Protein AF-A0A7S2NLJ0-F1 (afdb_monomer)

InterPro domains:
  IPR011989 Armadillo-like helical [G3DSA:1.25.10.10] (26-288)
  IPR016024 Armadillo-type fold [SSF48371] (39-248)

Nearest PDB structures (foldseek):
  4r11-assembly2_C  TM=4.705E-01  e=2.883E-03  Caenorhabditis elegans
  3tx7-assembly1_A  TM=3.659E-01  e=3.548E-03  Homo sapiens
  8j07-assembly1_t  TM=5.107E-01  e=4.469E-02  Homo sapiens
  7pqh-assembly1_J  TM=4.153E-01  e=1.430E-01  Saccharomyces cerevisiae
  7pqh-assembly1_G  TM=4.082E-01  e=6.376E-01  Saccharomyces cerevisiae

Organism: NCBI:txid1333877

Sequence (299 aa):
ASGKRAVVKKRAPKSEVVASPDIDFVQGLGADCDKEDVRRLLELFGSSRDKKDTPLLVGAGEAIGRVCSEAHGLKLFKDAEGVIAVAQLAAEPVQALRPAVEGLCKGAAEWLDAVDPVDYHELNNVLYFTLWLGGVDEDVAVSAVGAMERFTLHLPQHSVGMLQAGVLNLLHGLIGEHRNPEFVEQVFSFLYLLCDLPAEVVEAPLNEELEIIGTVVEMLQEAPLNMRLQMTGLRLLAMWCTRFRGHGDIPDTIREYGAGALFEDAVRVLDRSGLTHYAAWVSGMAGRCFGGVPEDSAG

Mean predicted aligned error: 6.46 Å

Radius of gyration: 26.9 Å; Cα contacts (8 Å, |Δi|>4): 345; chains: 1; bounding box: 56×53×119 Å

Secondary structure (DSSP, 8-state):
----------PPP----PPPHHHHHHHH--TT--HHHHHHHHHHHHHHHHHT-HHHHHHHHHHHHHHHTSHHHHHHHHHTTHHHHHHTTTTS--GGGHHHHHHHHHHHHHHHHH--TT-GGGHHHHHHHHHHHTTT-HHHHHHHHHHHHHHHHH-HHHHHHHHHTTHHHHHHHHHHH---HHHHHHHHHHHHHHT-S-HHHHHHHHHHTTHHHHHHHHHHHH-TT-HHHHHHHHHHHHHHHHHTTTSSSHHHHHHHTTHHHHHHHHHHHHHHTT-HHHHHHHHHHHHHHHS---GGG--

Structure (mmCIF, N/CA/C/O backbone):
data_AF-A0A7S2NLJ0-F1
#
_entry.id   AF-A0A7S2NLJ0-F1
#
loop_
_atom_site.group_PDB
_atom_site.id
_atom_site.type_symbol
_atom_site.label_atom_id
_atom_site.label_alt_id
_atom_site.label_comp_id
_atom_site.label_asym_id
_atom_site.label_entity_id
_atom_site.label_seq_id
_atom_site.pdbx_PDB_ins_code
_atom_site.Cartn_x
_atom_site.Cartn_y
_atom_site.Cartn_z
_atom_site.occupancy
_atom_site.B_iso_or_equiv
_atom_site.auth_seq_id
_atom_site.auth_comp_id
_atom_site.auth_asym_id
_atom_site.auth_atom_id
_atom_site.pdbx_PDB_model_num
ATOM 1 N N . ALA A 1 1 ? -2.077 34.760 76.168 1.00 47.69 1 ALA A N 1
ATOM 2 C CA . ALA A 1 1 ? -2.613 33.428 75.823 1.00 47.69 1 ALA A CA 1
ATOM 3 C C . ALA A 1 1 ? -3.509 33.569 74.594 1.00 47.69 1 ALA A C 1
ATOM 5 O O . ALA A 1 1 ? -4.610 34.083 74.717 1.00 47.69 1 ALA A O 1
ATOM 6 N N . SER A 1 2 ? -3.003 33.229 73.405 1.00 44.50 2 SER A N 1
ATOM 7 C CA . SER A 1 2 ? -3.737 33.346 72.136 1.00 44.50 2 SER A CA 1
ATOM 8 C C . SER A 1 2 ? -3.952 31.940 71.578 1.00 44.50 2 SER A C 1
ATOM 10 O O . SER A 1 2 ? -2.999 31.274 71.176 1.00 44.50 2 SER A O 1
ATOM 12 N N . GLY A 1 3 ? -5.188 31.447 71.675 1.00 43.06 3 GLY A N 1
ATOM 13 C CA . GLY A 1 3 ? -5.572 30.096 71.273 1.00 43.06 3 GLY A CA 1
ATOM 14 C C . GLY A 1 3 ? -5.901 30.030 69.784 1.00 43.06 3 GLY A C 1
ATOM 15 O O . GLY A 1 3 ? -6.966 30.475 69.362 1.00 43.06 3 GLY A O 1
ATOM 16 N N . LYS A 1 4 ? -5.005 29.441 68.985 1.00 49.53 4 LYS A N 1
ATOM 17 C CA . LYS A 1 4 ? -5.283 29.073 67.590 1.00 49.53 4 LYS A CA 1
ATOM 18 C C . LYS A 1 4 ? -6.148 27.808 67.566 1.00 49.53 4 LYS A C 1
ATOM 20 O O . LYS A 1 4 ? -5.683 26.733 67.934 1.00 49.53 4 LYS A O 1
ATOM 25 N N . ARG A 1 5 ? -7.407 27.931 67.131 1.00 47.78 5 ARG A N 1
ATOM 26 C CA . ARG A 1 5 ? -8.286 26.788 66.836 1.00 47.78 5 ARG A CA 1
ATOM 27 C C . ARG A 1 5 ? -7.824 26.111 65.544 1.00 47.78 5 ARG A C 1
ATOM 29 O O . ARG A 1 5 ? -7.845 26.724 64.480 1.00 47.78 5 ARG A O 1
ATOM 36 N N . ALA A 1 6 ? -7.418 24.850 65.653 1.00 54.69 6 ALA A N 1
ATOM 37 C CA . ALA A 1 6 ? -7.116 23.990 64.518 1.00 54.69 6 ALA A CA 1
ATOM 38 C C . ALA A 1 6 ? -8.416 23.623 63.783 1.00 54.69 6 ALA A C 1
ATOM 40 O O . ALA A 1 6 ? -9.310 22.996 64.348 1.00 54.69 6 ALA A O 1
ATOM 41 N N . VAL A 1 7 ? -8.521 24.029 62.518 1.00 54.38 7 VAL A N 1
ATOM 42 C CA . VAL A 1 7 ? -9.603 23.620 61.618 1.00 54.38 7 VAL A CA 1
ATOM 43 C C . VAL A 1 7 ? -9.269 22.225 61.094 1.00 54.38 7 VAL A C 1
ATOM 45 O O . VAL A 1 7 ? -8.427 22.061 60.212 1.00 54.38 7 VAL A O 1
ATOM 48 N N . VAL A 1 8 ? -9.914 21.207 61.662 1.00 57.12 8 VAL A N 1
ATOM 49 C CA . VAL A 1 8 ? -9.829 19.822 61.187 1.00 57.12 8 VAL A CA 1
ATOM 50 C C . VAL A 1 8 ? -10.636 19.713 59.891 1.00 57.12 8 VAL A C 1
ATOM 52 O O . VAL A 1 8 ? -11.865 19.647 59.914 1.00 57.12 8 VAL A O 1
ATOM 55 N N . LYS A 1 9 ? -9.950 19.718 58.742 1.00 56.72 9 LYS A N 1
ATOM 56 C CA . LYS A 1 9 ? -10.554 19.392 57.442 1.00 56.72 9 LYS A CA 1
ATOM 57 C C . LYS A 1 9 ? -10.979 17.918 57.454 1.00 56.72 9 LYS A C 1
ATOM 59 O O . LYS A 1 9 ? -10.135 17.030 57.362 1.00 56.72 9 LYS A O 1
ATOM 64 N N . LYS A 1 10 ? -12.286 17.657 57.571 1.00 58.31 10 LYS A N 1
ATOM 65 C CA . LYS A 1 10 ? -12.877 16.331 57.340 1.00 58.31 10 LYS A CA 1
ATOM 66 C C . LYS A 1 10 ? -12.541 15.886 55.912 1.00 58.31 10 LYS A C 1
ATOM 68 O O . LYS A 1 10 ? -12.970 16.519 54.952 1.00 58.31 10 LYS A O 1
ATOM 73 N N . ARG A 1 11 ? -11.752 14.815 55.785 1.00 55.34 11 ARG A N 1
ATOM 74 C CA . ARG A 1 11 ? -11.514 14.107 54.519 1.00 55.34 11 ARG A CA 1
ATOM 75 C C . ARG A 1 11 ? -12.859 13.549 54.044 1.00 55.34 11 ARG A C 1
ATOM 77 O O . ARG A 1 11 ? -13.502 12.822 54.798 1.00 55.34 11 ARG A O 1
ATOM 84 N N . ALA A 1 12 ? -13.288 13.925 52.840 1.00 56.75 12 ALA A N 1
ATOM 85 C CA . ALA A 1 12 ? -14.462 13.334 52.210 1.00 56.75 12 ALA A CA 1
ATOM 86 C C . ALA A 1 12 ? -14.261 11.809 52.073 1.00 56.75 12 ALA A C 1
ATOM 88 O O . ALA A 1 12 ? -13.122 11.375 51.853 1.00 56.75 12 ALA A O 1
ATOM 89 N N . PRO A 1 13 ? -15.320 10.999 52.246 1.00 53.16 13 PRO A N 1
ATOM 90 C CA . PRO A 1 13 ? -15.232 9.557 52.054 1.00 53.16 13 PRO A CA 1
ATOM 91 C C . PRO A 1 13 ? -14.758 9.270 50.626 1.00 53.16 13 PRO A C 1
ATOM 93 O O . PRO A 1 13 ? -15.272 9.853 49.672 1.00 53.16 13 PRO A O 1
ATOM 96 N N . LYS A 1 14 ? -13.745 8.403 50.490 1.00 52.28 14 LYS A N 1
ATOM 97 C CA . LYS A 1 14 ? -13.368 7.825 49.197 1.00 52.28 14 LYS A CA 1
ATOM 98 C C . LYS A 1 14 ? -14.608 7.095 48.682 1.00 52.28 14 LYS A C 1
ATOM 100 O O . LYS A 1 14 ? -15.002 6.107 49.292 1.00 52.28 14 LYS A O 1
ATOM 105 N N . SER A 1 15 ? -15.242 7.612 47.635 1.00 58.16 15 SER A N 1
ATOM 106 C CA . SER A 1 15 ? -16.286 6.887 46.918 1.00 58.16 15 SER A CA 1
ATOM 107 C C . SER A 1 15 ? -15.686 5.571 46.427 1.00 58.16 15 SER A C 1
ATOM 109 O O . SER A 1 15 ? -14.674 5.596 45.723 1.00 58.16 15 SER A O 1
ATOM 111 N N . GLU A 1 16 ? -16.262 4.442 46.836 1.00 49.19 16 GLU A N 1
ATOM 112 C CA . GLU A 1 16 ? -15.981 3.149 46.216 1.00 49.19 16 GLU A CA 1
ATOM 113 C C . GLU A 1 16 ? -16.242 3.290 44.717 1.00 49.19 16 GLU A C 1
ATOM 115 O O . GLU A 1 16 ? -17.335 3.673 44.296 1.00 49.19 16 GLU A O 1
ATOM 120 N N . VAL A 1 17 ? -15.201 3.067 43.918 1.00 57.81 17 VAL A N 1
ATOM 121 C CA . VAL A 1 17 ? -15.321 3.004 42.464 1.00 57.81 17 VAL A CA 1
ATOM 122 C C . VAL A 1 17 ? -16.041 1.695 42.175 1.00 57.81 17 VAL A C 1
ATOM 124 O O . VAL A 1 17 ? -15.431 0.630 42.200 1.00 57.81 17 VAL A O 1
ATOM 127 N N . VAL A 1 18 ? -17.358 1.765 41.999 1.00 57.25 18 VAL A N 1
ATOM 128 C CA . VAL A 1 18 ? -18.143 0.645 41.481 1.00 57.25 18 VAL A CA 1
ATOM 129 C C . VAL A 1 18 ? -17.633 0.389 40.065 1.00 57.25 18 VAL A C 1
ATOM 131 O O . VAL A 1 18 ? -17.692 1.292 39.229 1.00 57.25 18 VAL A O 1
ATOM 134 N N . ALA A 1 19 ? -17.065 -0.794 39.823 1.00 62.66 19 ALA A N 1
ATOM 135 C CA . ALA A 1 19 ? -16.626 -1.197 38.492 1.00 62.66 19 ALA A CA 1
ATOM 136 C C . ALA A 1 19 ? -17.819 -1.103 37.529 1.00 62.66 19 ALA A C 1
ATOM 138 O O . ALA A 1 19 ? -18.910 -1.592 37.831 1.00 62.66 19 ALA A O 1
ATOM 139 N N . SER A 1 20 ? -17.637 -0.387 36.418 1.00 83.38 20 SER A N 1
ATOM 140 C CA . SER A 1 20 ? -18.679 -0.268 35.401 1.00 83.38 20 SER A CA 1
ATOM 141 C C . SER A 1 20 ? -18.788 -1.604 34.659 1.00 83.38 20 SER A C 1
ATOM 143 O O . SER A 1 20 ? -17.754 -2.098 34.207 1.00 83.38 20 SER A O 1
ATOM 145 N N . PRO A 1 21 ? -19.995 -2.169 34.462 1.00 91.25 21 PRO A N 1
ATOM 146 C CA . PRO A 1 21 ? -20.176 -3.417 33.712 1.00 91.25 21 PRO A CA 1
ATOM 147 C C . PRO A 1 21 ? -19.638 -3.339 32.273 1.00 91.25 21 PRO A C 1
ATOM 149 O O . PRO A 1 21 ? -19.324 -4.365 31.674 1.00 91.25 21 PRO A O 1
ATOM 152 N N . ASP A 1 22 ? -19.502 -2.132 31.717 1.00 94.56 22 ASP A N 1
ATOM 153 C CA . ASP A 1 22 ? -18.896 -1.921 30.400 1.00 94.56 22 ASP A CA 1
ATOM 154 C C . ASP A 1 22 ? -17.368 -2.048 30.428 1.00 94.56 22 ASP A C 1
ATOM 156 O O . ASP A 1 22 ? -16.784 -2.533 29.462 1.00 94.56 22 ASP A O 1
ATOM 160 N N . ILE A 1 23 ? -16.721 -1.677 31.540 1.00 92.50 23 ILE A N 1
ATOM 161 C CA . ILE A 1 23 ? -15.278 -1.883 31.732 1.00 92.50 23 ILE A CA 1
ATOM 162 C C . ILE A 1 23 ? -14.982 -3.381 31.851 1.00 92.50 23 ILE A C 1
ATOM 164 O O . ILE A 1 23 ? -14.058 -3.871 31.206 1.00 92.50 23 ILE A O 1
ATOM 168 N N . ASP A 1 24 ? -15.795 -4.113 32.614 1.00 93.75 24 ASP A N 1
ATOM 169 C CA . ASP A 1 24 ? -15.648 -5.565 32.756 1.00 93.75 24 ASP A CA 1
ATOM 170 C C . ASP A 1 24 ? -15.837 -6.278 31.406 1.00 93.75 24 ASP A C 1
ATOM 172 O O . ASP A 1 24 ? -15.091 -7.201 31.080 1.00 93.75 24 ASP A O 1
ATOM 176 N N . PHE A 1 25 ? -16.787 -5.811 30.583 1.00 96.69 25 PHE A N 1
ATOM 177 C CA . PHE A 1 25 ? -16.983 -6.317 29.223 1.00 96.69 25 PHE A CA 1
ATOM 178 C C . PHE A 1 25 ? -15.746 -6.098 28.341 1.00 96.69 25 PHE A C 1
ATOM 180 O O . PHE A 1 25 ? -15.223 -7.068 27.796 1.00 96.69 25 PHE A O 1
ATOM 187 N N . VAL A 1 26 ? -15.236 -4.863 28.219 1.00 96.31 26 VAL A N 1
ATOM 188 C CA . VAL A 1 26 ? -14.074 -4.602 27.342 1.00 96.31 26 VAL A CA 1
ATOM 189 C C . VAL A 1 26 ? -12.812 -5.318 27.829 1.00 96.31 26 VAL A C 1
ATOM 191 O O . VAL A 1 26 ? -12.001 -5.752 27.014 1.00 96.31 26 VAL A O 1
ATOM 194 N N . GLN A 1 27 ? -12.647 -5.500 29.142 1.00 94.25 27 GLN A N 1
ATOM 195 C CA . GLN A 1 27 ? -11.524 -6.251 29.712 1.00 94.25 27 GLN A CA 1
ATOM 196 C C . GLN A 1 27 ? -11.631 -7.760 29.469 1.00 94.25 27 GLN A C 1
ATOM 198 O O . GLN A 1 27 ? -10.605 -8.412 29.290 1.00 94.25 27 GLN A O 1
ATOM 203 N N . GLY A 1 28 ? -12.849 -8.308 29.459 1.00 94.00 28 GLY A N 1
ATOM 204 C CA . GLY A 1 28 ? -13.106 -9.725 29.197 1.00 94.00 28 GLY A CA 1
ATOM 205 C C . GLY A 1 28 ? -13.113 -10.104 27.715 1.00 94.00 28 GLY A C 1
ATOM 206 O O . GLY A 1 28 ? -13.050 -11.290 27.401 1.00 94.00 28 GLY A O 1
ATOM 207 N N . LEU A 1 29 ? -13.186 -9.123 26.811 1.00 95.31 29 LEU A N 1
ATOM 208 C CA . LEU A 1 29 ? -13.265 -9.370 25.378 1.00 95.31 29 LEU A CA 1
ATO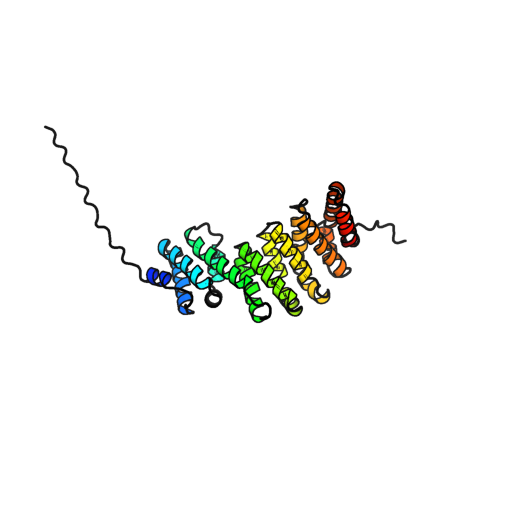M 209 C C . LEU A 1 29 ? -11.906 -9.797 24.795 1.00 95.31 29 LEU A C 1
ATOM 211 O O . LEU A 1 29 ? -10.884 -9.123 24.986 1.00 95.31 29 LEU A O 1
ATOM 215 N N . GLY A 1 30 ? -11.916 -10.915 24.067 1.00 89.25 30 GLY A N 1
ATOM 216 C CA . GLY A 1 30 ? -10.747 -11.523 23.432 1.00 89.25 30 GLY A CA 1
ATOM 217 C C . GLY A 1 30 ? -11.081 -12.172 22.087 1.00 89.25 30 GLY A C 1
ATOM 218 O O . GLY A 1 30 ? -12.061 -11.807 21.447 1.00 89.25 30 GLY A O 1
ATOM 219 N N . ALA A 1 31 ? -10.257 -13.140 21.680 1.00 82.19 31 ALA A N 1
ATOM 220 C CA . ALA A 1 31 ? -10.296 -13.798 20.371 1.00 82.19 31 ALA A CA 1
ATOM 221 C C . ALA A 1 31 ? -11.619 -14.509 20.031 1.00 82.19 31 ALA A C 1
ATOM 223 O O . ALA A 1 31 ? -12.021 -14.544 18.871 1.00 82.19 31 ALA A O 1
ATOM 224 N N . ASP A 1 32 ? -12.296 -15.060 21.041 1.00 91.06 32 ASP A N 1
ATOM 225 C CA . ASP A 1 32 ? -13.523 -15.852 20.881 1.00 91.06 32 ASP A CA 1
ATOM 226 C C . ASP A 1 32 ? -14.791 -14.983 20.749 1.00 91.06 32 ASP A C 1
ATOM 228 O O . ASP A 1 32 ? -15.900 -15.454 21.003 1.00 91.06 32 ASP A O 1
ATOM 232 N N . CYS A 1 33 ? -14.639 -13.701 20.404 1.00 95.69 33 CYS A N 1
ATOM 233 C CA . CYS A 1 33 ? -15.754 -12.774 20.251 1.00 95.69 33 CYS A CA 1
ATOM 234 C C . CYS A 1 33 ? -16.658 -13.147 19.073 1.00 95.69 33 CYS A C 1
ATOM 236 O O . CYS A 1 33 ? -16.191 -13.630 18.037 1.00 95.69 33 CYS A O 1
ATOM 238 N N . ASP A 1 34 ? -17.945 -12.833 19.194 1.00 97.12 34 ASP A N 1
ATOM 239 C CA . ASP A 1 34 ? -18.884 -12.924 18.082 1.00 97.12 34 ASP A CA 1
ATOM 240 C C . ASP A 1 34 ? -19.200 -11.551 17.452 1.00 97.12 34 ASP A C 1
ATOM 242 O O . ASP A 1 34 ? -18.640 -10.504 17.789 1.00 97.12 34 ASP A O 1
ATOM 246 N N . LYS A 1 35 ? -20.105 -11.553 16.468 1.00 96.75 35 LYS A N 1
ATOM 247 C CA . LYS A 1 35 ? -20.505 -10.338 15.750 1.00 96.75 35 LYS A CA 1
ATOM 248 C C . LYS A 1 35 ? -21.207 -9.312 16.649 1.00 96.75 35 LYS A C 1
ATOM 250 O O . LYS A 1 35 ? -21.079 -8.112 16.406 1.00 96.75 35 LYS A O 1
ATOM 255 N N . GLU A 1 36 ? -21.980 -9.759 17.635 1.00 97.69 36 GLU A N 1
ATOM 256 C CA . GLU A 1 36 ? -22.688 -8.864 18.553 1.00 97.69 36 GLU A CA 1
ATOM 257 C C . GLU A 1 36 ? -21.719 -8.242 19.558 1.00 97.69 36 GLU A C 1
ATOM 259 O O . GLU A 1 36 ? -21.824 -7.048 19.849 1.00 97.69 36 GLU A O 1
ATOM 264 N N . ASP A 1 37 ? -20.715 -8.999 20.000 1.00 97.88 37 ASP A N 1
ATOM 265 C CA . ASP A 1 37 ? -19.645 -8.476 20.846 1.00 97.88 37 ASP A CA 1
ATOM 266 C C . ASP A 1 37 ? -18.864 -7.354 20.152 1.00 97.88 37 ASP A C 1
ATOM 268 O O . ASP A 1 37 ? -18.642 -6.293 20.740 1.00 97.88 37 ASP A O 1
ATOM 272 N N . VAL A 1 38 ? -18.491 -7.547 18.880 1.00 97.88 38 VAL A N 1
ATOM 273 C CA . VAL A 1 38 ? -17.782 -6.531 18.082 1.00 97.88 38 VAL A CA 1
ATOM 274 C C . VAL A 1 38 ? -18.627 -5.268 17.899 1.00 97.88 38 VAL A C 1
ATOM 276 O O . VAL A 1 38 ? -18.116 -4.153 18.026 1.00 97.88 38 VAL A O 1
ATOM 279 N N . ARG A 1 39 ? -19.932 -5.410 17.645 1.00 97.75 39 ARG A N 1
ATOM 280 C CA . ARG A 1 39 ? -20.846 -4.261 17.544 1.00 97.75 39 ARG A CA 1
ATOM 281 C C . ARG A 1 39 ? -20.934 -3.500 18.855 1.00 97.75 39 ARG A C 1
ATOM 283 O O . ARG A 1 39 ? -20.773 -2.282 18.865 1.00 97.75 39 ARG A O 1
ATOM 290 N N . ARG A 1 40 ? -21.118 -4.219 19.965 1.00 97.88 40 ARG A N 1
ATOM 291 C CA . ARG A 1 40 ? -21.144 -3.616 21.298 1.00 97.88 40 ARG A CA 1
ATOM 292 C C . ARG A 1 40 ? -19.827 -2.906 21.611 1.00 97.88 40 ARG A C 1
ATOM 294 O O . ARG A 1 40 ? -19.846 -1.813 22.170 1.00 97.88 40 ARG A O 1
ATOM 301 N N . LEU A 1 41 ? -18.689 -3.488 21.231 1.00 98.19 41 LEU A N 1
ATOM 302 C CA . LEU A 1 41 ? -17.380 -2.856 21.379 1.00 98.19 41 LEU A CA 1
ATOM 303 C C . LEU A 1 41 ? -17.307 -1.519 20.625 1.00 98.19 41 LEU A C 1
ATOM 305 O O . LEU A 1 41 ? -16.884 -0.521 21.208 1.00 98.19 41 LEU A O 1
ATOM 309 N N . LEU A 1 42 ? -17.752 -1.477 19.366 1.00 97.69 42 LEU A N 1
ATOM 310 C CA . LEU A 1 42 ? -17.768 -0.252 18.556 1.00 97.69 42 LEU A CA 1
ATOM 311 C C . LEU A 1 42 ? -18.712 0.817 19.125 1.00 97.69 42 LEU A C 1
ATOM 313 O O . LEU A 1 42 ? -18.353 1.994 19.164 1.00 97.69 42 LEU A O 1
ATOM 317 N N . GLU A 1 43 ? -19.881 0.426 19.635 1.00 97.56 43 GLU A N 1
ATOM 318 C CA . GLU A 1 43 ? -20.812 1.337 20.315 1.00 97.56 43 GLU A CA 1
ATOM 319 C C . GLU A 1 43 ? -20.210 1.933 21.598 1.00 97.56 43 GLU A C 1
ATOM 321 O O . GLU A 1 43 ? -20.338 3.136 21.863 1.00 97.56 43 GLU A O 1
ATOM 326 N N . LEU A 1 44 ? -19.520 1.117 22.401 1.00 97.44 44 LEU A N 1
ATOM 327 C CA . LEU A 1 44 ? -18.815 1.581 23.597 1.00 97.44 44 LEU A CA 1
ATOM 328 C C . LEU A 1 44 ? -17.646 2.500 23.235 1.00 97.44 44 LEU A C 1
ATOM 330 O O . LEU A 1 44 ? -17.464 3.536 23.876 1.00 97.44 44 LEU A O 1
ATOM 334 N N . PHE A 1 45 ? -16.892 2.180 22.184 1.00 96.88 45 PHE A N 1
ATOM 335 C CA . PHE A 1 45 ? -15.801 3.017 21.691 1.00 96.88 45 PHE A CA 1
ATOM 336 C C . PHE A 1 45 ? -16.312 4.387 21.207 1.00 96.88 45 PHE A C 1
ATOM 338 O O . PHE A 1 45 ? -15.834 5.425 21.666 1.00 96.88 45 PHE A O 1
ATOM 345 N N . GLY A 1 46 ? -17.353 4.417 20.370 1.00 96.06 46 GLY A N 1
ATOM 346 C CA . GLY A 1 46 ? -17.959 5.665 19.898 1.00 96.06 46 GLY A CA 1
ATOM 347 C C . GLY A 1 46 ? -18.580 6.494 21.027 1.00 96.06 46 GLY A C 1
ATOM 348 O O . GLY A 1 46 ? -18.297 7.683 21.173 1.00 96.06 46 GLY A O 1
ATOM 349 N N . SER A 1 47 ? -19.374 5.865 21.897 1.00 96.44 47 SER A N 1
ATOM 350 C CA . SER A 1 47 ? -20.057 6.587 22.977 1.00 96.44 47 SER A CA 1
ATOM 351 C C . SER A 1 47 ? -19.113 7.070 24.083 1.00 96.44 47 SER A C 1
ATOM 353 O O . SER A 1 47 ? -19.361 8.127 24.669 1.00 96.44 47 SER A O 1
ATOM 355 N N . SER A 1 48 ? -18.030 6.342 24.375 1.00 95.06 48 SER A N 1
ATOM 356 C CA . SER A 1 48 ? -17.003 6.796 25.323 1.00 95.06 48 SER A CA 1
ATOM 357 C C . SER A 1 48 ? -16.237 8.000 24.781 1.00 95.06 48 SER A C 1
ATOM 359 O O . SER A 1 48 ? -15.985 8.944 25.532 1.00 95.06 48 SER A O 1
ATOM 361 N N . ARG A 1 49 ? -15.966 8.042 23.471 1.00 94.31 49 ARG A N 1
ATOM 362 C CA . ARG A 1 49 ? -15.417 9.224 22.798 1.00 94.31 49 ARG A CA 1
ATOM 363 C C . ARG A 1 49 ? -16.345 10.434 22.928 1.00 94.31 49 ARG A C 1
ATOM 365 O O . ARG A 1 49 ? -15.904 11.476 23.417 1.00 94.31 49 ARG A O 1
ATOM 372 N N . ASP A 1 50 ? -17.622 10.292 22.578 1.00 94.81 50 ASP A N 1
ATOM 373 C CA . ASP A 1 50 ? -18.600 11.391 22.631 1.00 94.81 50 ASP A CA 1
ATOM 374 C C . ASP A 1 50 ? -18.775 11.951 24.049 1.00 94.81 50 ASP A C 1
ATOM 376 O O . ASP A 1 50 ? -18.871 13.164 24.263 1.00 94.81 50 ASP A O 1
ATOM 380 N N . LYS A 1 51 ? -18.769 11.061 25.047 1.00 96.00 51 LYS A N 1
ATOM 381 C CA . LYS A 1 51 ? -18.887 11.415 26.469 1.00 96.00 51 LYS A CA 1
ATOM 382 C C . LYS A 1 51 ? -17.565 11.856 27.099 1.00 96.00 51 LYS A C 1
ATOM 384 O O . LYS A 1 51 ? -17.579 12.309 28.243 1.00 96.00 51 LYS A O 1
ATOM 389 N N . LYS A 1 52 ? -16.444 11.753 26.375 1.00 94.62 52 LYS A N 1
ATOM 390 C CA . LYS A 1 52 ? -15.078 11.984 26.879 1.00 94.62 52 LYS A CA 1
ATOM 391 C C . LYS A 1 52 ? -14.737 11.106 28.093 1.00 94.62 52 LYS A C 1
ATOM 393 O O . LYS A 1 52 ? -14.045 11.544 29.012 1.00 94.62 52 LYS A O 1
ATOM 398 N N . ASP A 1 53 ? -15.232 9.872 28.097 1.00 95.44 53 ASP A N 1
ATOM 399 C CA . ASP A 1 53 ? -14.915 8.850 29.094 1.00 95.44 53 ASP A CA 1
ATOM 400 C C . ASP A 1 53 ? -13.581 8.181 28.735 1.00 95.44 53 ASP A C 1
ATOM 402 O O . ASP A 1 53 ? -13.530 7.130 28.098 1.00 95.44 53 ASP A O 1
ATOM 406 N N . THR A 1 54 ? -12.477 8.841 29.099 1.00 94.62 54 THR A N 1
ATOM 407 C CA . THR A 1 54 ? -11.123 8.388 28.753 1.00 94.62 54 THR A CA 1
ATOM 408 C C . THR A 1 54 ? -10.819 6.956 29.215 1.00 94.62 54 THR A C 1
ATOM 410 O O . THR A 1 54 ? -10.278 6.206 28.405 1.00 94.62 54 THR A O 1
ATOM 413 N N . PRO A 1 55 ? -11.128 6.533 30.461 1.00 95.00 55 PRO A N 1
ATOM 414 C CA . PRO A 1 55 ? -10.876 5.156 30.889 1.00 95.00 55 PRO A CA 1
ATOM 415 C C . PRO A 1 55 ? -11.583 4.107 30.027 1.00 95.00 55 PRO A C 1
ATOM 417 O O . PRO A 1 55 ? -10.949 3.131 29.628 1.00 95.00 55 PRO A O 1
ATOM 420 N N . LEU A 1 56 ? -12.868 4.312 29.715 1.00 95.81 56 LEU A N 1
ATOM 421 C CA . LEU A 1 56 ? -13.614 3.375 28.876 1.00 95.81 56 LEU A CA 1
ATOM 422 C C . LEU A 1 56 ? -13.111 3.397 27.428 1.00 95.81 56 LEU A C 1
ATOM 424 O O . LEU A 1 56 ? -12.988 2.338 26.822 1.00 95.81 56 LEU A O 1
ATOM 428 N N . LEU A 1 57 ? -12.761 4.574 26.903 1.00 96.12 57 LEU A N 1
ATOM 429 C CA . LEU A 1 57 ? -12.216 4.724 25.553 1.00 96.12 57 LEU A CA 1
ATOM 430 C C . LEU A 1 57 ? -10.887 3.977 25.384 1.00 96.12 57 LEU A C 1
ATOM 432 O O . LEU A 1 57 ? -10.712 3.248 24.412 1.00 96.12 57 LEU A O 1
ATOM 436 N N . VAL A 1 58 ? -9.976 4.112 26.354 1.00 96.06 58 VAL A N 1
ATOM 437 C CA . VAL A 1 58 ? -8.701 3.378 26.360 1.00 96.06 58 VAL A CA 1
ATOM 438 C C . VAL A 1 58 ? -8.951 1.874 26.467 1.00 96.06 58 VAL A C 1
ATOM 440 O O . VAL A 1 58 ? -8.405 1.118 25.671 1.00 96.06 58 VAL A O 1
ATOM 443 N N . GLY A 1 59 ? -9.818 1.437 27.388 1.00 96.38 59 GLY A N 1
ATOM 444 C CA . GLY A 1 59 ? -10.142 0.016 27.551 1.00 96.38 59 GLY A CA 1
ATOM 445 C C . GLY A 1 59 ? -10.785 -0.604 26.306 1.00 96.38 59 GLY A C 1
ATOM 446 O O . GLY A 1 59 ? -10.435 -1.721 25.925 1.00 96.38 59 GLY A O 1
ATOM 447 N N . ALA A 1 60 ? -11.676 0.132 25.636 1.00 97.31 60 ALA A N 1
ATOM 448 C CA . ALA A 1 60 ? -12.255 -0.266 24.358 1.00 97.31 60 ALA A CA 1
ATOM 449 C C . ALA A 1 60 ? -11.191 -0.315 23.249 1.00 97.31 60 ALA A C 1
ATOM 451 O O . ALA A 1 60 ? -11.161 -1.272 22.482 1.00 97.31 60 ALA A O 1
ATOM 452 N N . GLY A 1 61 ? -10.270 0.653 23.193 1.00 97.06 61 GLY A N 1
ATOM 453 C CA . GLY A 1 61 ? -9.165 0.636 22.232 1.00 97.06 61 GLY A CA 1
ATOM 454 C C . GLY A 1 61 ? -8.221 -0.555 22.410 1.00 97.06 61 GLY A C 1
ATOM 455 O O . GLY A 1 61 ? -7.872 -1.220 21.440 1.00 97.06 61 GLY A O 1
ATOM 456 N N . GLU A 1 62 ? -7.872 -0.897 23.648 1.00 97.12 62 GLU A N 1
ATOM 457 C CA . GLU A 1 62 ? -7.087 -2.103 23.936 1.00 97.12 62 GLU A CA 1
ATOM 458 C C . GLU A 1 62 ? -7.841 -3.391 23.562 1.00 97.12 62 GLU A C 1
ATOM 460 O O . GLU A 1 62 ? -7.229 -4.358 23.104 1.00 97.12 62 GLU A O 1
ATOM 465 N N . ALA A 1 63 ? -9.165 -3.418 23.745 1.00 97.56 63 ALA A N 1
ATOM 466 C CA . ALA A 1 63 ? -10.001 -4.545 23.338 1.00 97.56 63 ALA A CA 1
ATOM 467 C C . ALA A 1 63 ? -10.059 -4.701 21.812 1.00 97.56 63 ALA A C 1
ATOM 469 O O . ALA A 1 63 ? -9.977 -5.827 21.329 1.00 97.56 63 ALA A O 1
ATOM 470 N N . ILE A 1 64 ? -10.107 -3.596 21.054 1.00 97.75 64 ILE A N 1
ATOM 471 C CA . ILE A 1 64 ? -9.985 -3.616 19.585 1.00 97.75 64 ILE A CA 1
ATOM 472 C C . ILE A 1 64 ? -8.674 -4.295 19.180 1.00 97.75 64 ILE A C 1
ATOM 474 O O . ILE A 1 64 ? -8.699 -5.199 18.350 1.00 97.75 64 ILE A O 1
ATOM 478 N N . GLY A 1 65 ? -7.554 -3.934 19.814 1.00 96.75 65 GLY A N 1
ATOM 479 C CA . GLY A 1 65 ? -6.263 -4.576 19.556 1.00 96.75 65 GLY A CA 1
ATOM 480 C C . GLY A 1 65 ? -6.262 -6.085 19.826 1.00 96.75 65 GLY A C 1
ATOM 481 O O . GLY A 1 65 ? -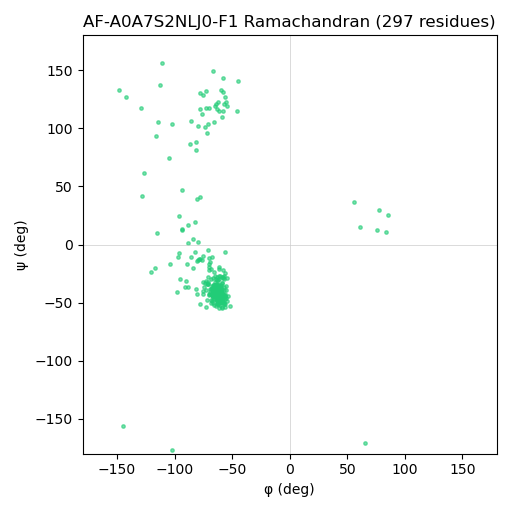5.752 -6.846 19.011 1.00 96.75 65 GLY A O 1
ATOM 482 N N . ARG A 1 66 ? -6.879 -6.538 20.928 1.00 97.25 66 ARG A N 1
ATOM 483 C CA . ARG A 1 66 ? -7.005 -7.976 21.248 1.00 97.25 66 ARG A CA 1
ATOM 484 C C . ARG A 1 66 ? -7.899 -8.741 20.274 1.00 97.25 66 ARG A C 1
ATOM 486 O O . ARG A 1 66 ? -7.624 -9.896 19.982 1.00 97.25 66 ARG A O 1
ATOM 493 N N . VAL A 1 67 ? -8.985 -8.128 19.808 1.00 97.44 67 VAL A N 1
ATOM 494 C CA . VAL A 1 67 ? -9.879 -8.744 18.816 1.00 97.44 67 VAL A CA 1
ATOM 495 C C . VAL A 1 67 ? -9.182 -8.825 17.457 1.00 97.44 67 VAL A C 1
ATOM 497 O O . VAL A 1 67 ? -9.251 -9.848 16.782 1.00 97.44 67 VAL A O 1
ATOM 500 N N . CYS A 1 68 ? -8.477 -7.764 17.062 1.00 97.62 68 CYS A N 1
ATOM 501 C CA . C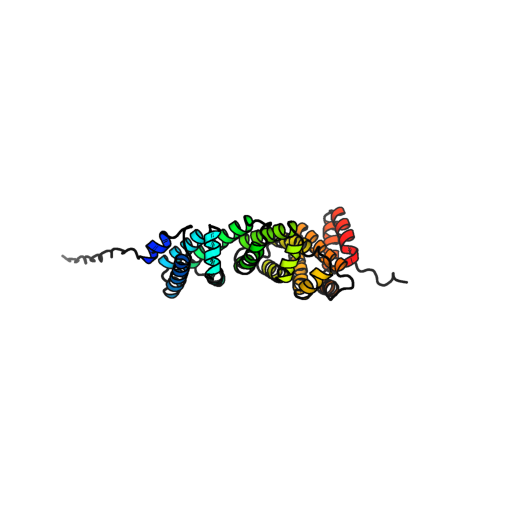YS A 1 68 ? -7.837 -7.669 15.751 1.00 97.62 68 CYS A CA 1
ATOM 502 C C . CYS A 1 68 ? -6.516 -8.440 15.640 1.00 97.62 68 CYS A C 1
ATOM 504 O O . CYS A 1 68 ? -6.048 -8.633 14.523 1.00 97.62 68 CYS A O 1
ATOM 506 N N . SER A 1 69 ? -5.925 -8.906 16.747 1.00 96.69 69 SER A N 1
ATOM 507 C CA . SER A 1 69 ? -4.720 -9.748 16.702 1.00 96.69 69 SER A CA 1
ATOM 508 C C . SER A 1 69 ? -4.977 -11.155 16.154 1.00 96.69 69 SER A C 1
ATOM 510 O O . SER A 1 69 ? -4.037 -11.887 15.875 1.00 96.69 69 SER A O 1
ATOM 512 N N . GLU A 1 70 ? -6.242 -11.554 16.008 1.00 96.62 70 GLU A N 1
ATOM 513 C CA . GLU 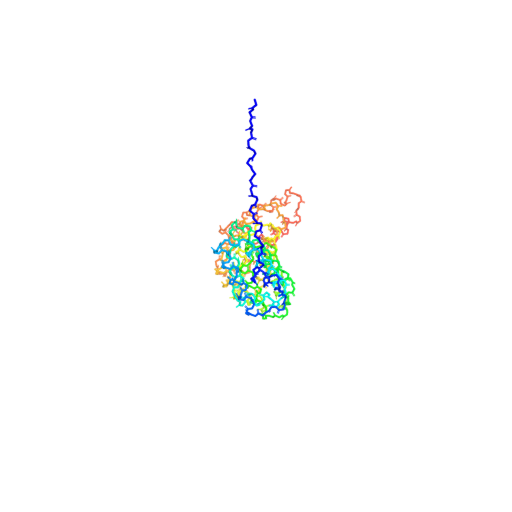A 1 70 ? -6.631 -12.842 15.440 1.00 96.62 70 GLU A CA 1
ATOM 514 C C . GLU A 1 70 ? -7.346 -12.643 14.104 1.00 96.62 70 GLU A C 1
ATOM 516 O O . GLU A 1 70 ? -8.236 -11.801 13.975 1.00 96.62 70 GLU A O 1
ATOM 521 N N . ALA A 1 71 ? -7.026 -13.475 13.109 1.00 96.19 71 ALA A N 1
ATOM 522 C CA . ALA A 1 71 ? -7.569 -13.340 11.754 1.00 96.19 71 ALA A CA 1
ATOM 523 C C . ALA A 1 71 ? -9.109 -13.364 11.714 1.00 96.19 71 ALA A C 1
ATOM 525 O O . ALA A 1 71 ? -9.731 -12.653 10.923 1.00 96.19 71 ALA A O 1
ATOM 526 N N . HIS A 1 72 ? -9.738 -14.183 12.565 1.00 96.44 72 HIS A N 1
ATOM 527 C CA . HIS A 1 72 ? -11.196 -14.243 12.667 1.00 96.44 72 HIS A CA 1
ATOM 528 C C . HIS A 1 72 ? -11.782 -12.945 13.236 1.00 96.44 72 HIS A C 1
ATOM 530 O O . HIS A 1 72 ? -12.698 -12.378 12.638 1.00 96.44 72 HIS A O 1
ATOM 536 N N . GLY A 1 73 ? -11.226 -12.452 14.346 1.00 97.19 73 GLY A N 1
ATOM 537 C CA . GLY A 1 73 ? -11.676 -11.222 14.992 1.00 97.19 73 GLY A CA 1
ATOM 538 C C . GLY A 1 73 ? -11.466 -9.993 14.107 1.00 97.19 73 GLY A C 1
ATOM 539 O O . GLY A 1 73 ? -12.378 -9.182 13.972 1.00 97.19 73 GLY A O 1
ATOM 540 N N . LEU A 1 74 ? -10.339 -9.909 13.392 1.00 97.69 74 LEU A N 1
ATOM 541 C CA . LEU A 1 74 ? -10.085 -8.857 12.403 1.00 97.69 74 LEU A CA 1
ATOM 542 C C . LEU A 1 74 ? -11.141 -8.848 11.282 1.00 97.69 74 LEU A C 1
ATOM 544 O O . LEU A 1 74 ? -11.636 -7.785 10.901 1.00 97.69 74 LEU A O 1
ATOM 548 N N . LYS A 1 75 ? -11.536 -10.023 10.772 1.00 97.12 75 LYS A N 1
ATOM 549 C CA . LYS A 1 75 ? -12.600 -10.141 9.758 1.00 97.12 75 LYS A CA 1
ATOM 550 C C . LYS A 1 75 ? -13.964 -9.717 10.304 1.00 97.12 75 LYS A C 1
ATOM 552 O O . LYS A 1 75 ? -14.659 -8.953 9.639 1.00 97.12 75 LYS A O 1
ATOM 557 N N . LEU A 1 76 ? -14.325 -10.140 11.519 1.00 97.81 76 LEU A N 1
ATOM 558 C CA . LEU A 1 76 ? -15.553 -9.677 12.179 1.00 97.81 76 LEU A CA 1
ATOM 559 C C . LEU A 1 76 ? -15.548 -8.155 12.370 1.00 97.81 76 LEU A C 1
ATOM 561 O O . LEU A 1 76 ? -16.561 -7.499 12.129 1.00 97.81 76 LEU A O 1
ATOM 565 N N . PHE A 1 77 ? -14.402 -7.592 12.757 1.00 97.88 77 PHE A N 1
ATOM 566 C CA . PHE A 1 77 ? -14.215 -6.157 12.943 1.00 97.88 77 PHE A CA 1
ATOM 567 C C . PHE A 1 77 ? -14.376 -5.380 11.634 1.00 97.88 77 PHE A C 1
ATOM 569 O O . PHE A 1 77 ? -15.085 -4.374 11.592 1.00 97.88 77 PHE A O 1
ATOM 576 N N . LYS A 1 78 ? -13.790 -5.882 10.541 1.00 97.88 78 LYS A N 1
ATOM 577 C CA . LYS A 1 78 ? -14.013 -5.368 9.185 1.00 97.88 78 LYS A CA 1
ATOM 578 C C . LYS A 1 78 ? -15.495 -5.406 8.804 1.00 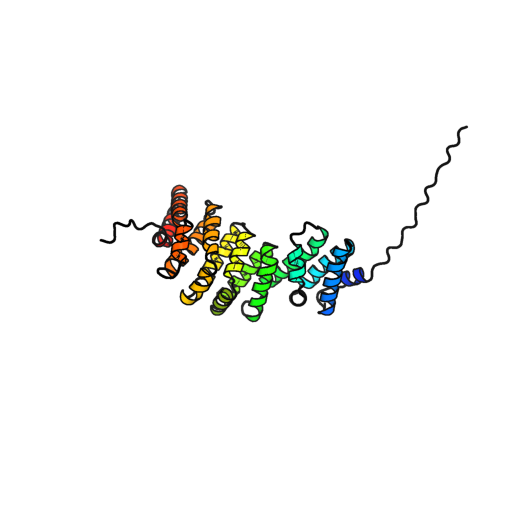97.88 78 LYS A C 1
ATOM 580 O O . LYS A 1 78 ? -16.028 -4.393 8.363 1.00 97.88 78 LYS A O 1
ATOM 585 N N . ASP A 1 79 ? -16.158 -6.546 8.974 1.00 97.31 79 ASP A N 1
ATOM 586 C CA . ASP A 1 79 ? -17.554 -6.739 8.559 1.00 97.31 79 ASP A CA 1
ATOM 587 C C . ASP A 1 79 ? -18.555 -5.938 9.413 1.00 97.31 79 ASP A C 1
ATOM 589 O O . ASP A 1 79 ? -19.717 -5.774 9.032 1.00 97.31 79 ASP A O 1
ATOM 593 N N . ALA A 1 80 ? -18.113 -5.434 10.566 1.00 97.12 80 ALA A N 1
ATOM 594 C CA . ALA A 1 80 ? -18.833 -4.486 11.409 1.00 97.12 80 ALA A CA 1
ATOM 595 C C . ALA A 1 80 ? -18.475 -3.013 11.118 1.00 97.12 80 ALA A C 1
ATOM 597 O O . ALA A 1 80 ? -18.818 -2.146 11.915 1.00 97.12 80 ALA A O 1
ATOM 598 N N . GLU A 1 81 ? -17.777 -2.729 10.011 1.00 97.50 81 GLU A N 1
ATOM 599 C CA . GLU A 1 81 ? -17.285 -1.393 9.619 1.00 97.50 81 GLU A CA 1
ATOM 600 C C . GLU A 1 81 ? -16.304 -0.761 10.627 1.00 97.50 81 GLU A C 1
ATOM 602 O O . GLU A 1 81 ? -15.973 0.424 10.544 1.00 97.50 81 GLU A O 1
ATOM 607 N N . GLY A 1 82 ? -15.765 -1.559 11.554 1.00 97.50 82 GLY A N 1
ATOM 608 C CA . GLY A 1 82 ? -14.873 -1.086 12.608 1.00 97.50 82 GLY A CA 1
ATOM 609 C C . GLY A 1 82 ? -13.555 -0.534 12.074 1.00 97.50 82 GLY A C 1
ATOM 610 O O . GLY A 1 82 ? -13.049 0.459 12.591 1.00 97.50 82 GLY A O 1
ATOM 611 N N . VAL A 1 83 ? -13.023 -1.129 11.001 1.00 98.00 83 VAL A N 1
ATOM 612 C CA . VAL A 1 83 ? -11.770 -0.678 10.368 1.00 98.00 83 VAL A CA 1
ATOM 613 C C . VAL A 1 83 ? -11.891 0.767 9.894 1.00 98.00 83 VAL A C 1
ATOM 615 O O . VAL A 1 83 ? -11.044 1.590 10.221 1.00 98.00 83 VAL A O 1
ATOM 618 N N . ILE A 1 84 ? -12.974 1.083 9.178 1.00 97.25 84 ILE A N 1
ATOM 619 C CA . ILE A 1 84 ? -13.242 2.429 8.656 1.00 97.25 84 ILE A CA 1
ATOM 620 C C . ILE A 1 84 ? -13.418 3.402 9.820 1.00 97.25 84 ILE A C 1
ATOM 622 O O . ILE A 1 84 ? -12.799 4.466 9.842 1.00 97.25 84 ILE A O 1
ATOM 626 N N . ALA A 1 85 ? -14.231 3.008 10.805 1.00 95.88 85 ALA A N 1
ATOM 627 C CA . ALA A 1 85 ? -14.533 3.830 11.966 1.00 95.88 85 ALA A CA 1
ATOM 628 C C . ALA A 1 85 ? -13.278 4.197 12.769 1.00 95.88 85 ALA A C 1
ATOM 630 O O . ALA A 1 85 ? -13.188 5.319 13.253 1.00 95.88 85 ALA A O 1
ATOM 631 N N . VAL A 1 86 ? -12.310 3.286 12.911 1.00 96.38 86 VAL A N 1
ATOM 632 C CA . VAL A 1 86 ? -11.049 3.555 13.622 1.00 96.38 86 VAL A CA 1
ATOM 633 C C . VAL A 1 86 ? -10.054 4.310 12.737 1.00 96.38 86 VAL A C 1
ATOM 635 O O . VAL A 1 86 ? -9.446 5.269 13.208 1.00 96.38 86 VAL A O 1
ATOM 638 N N . ALA A 1 87 ? -9.914 3.940 11.460 1.00 96.00 87 ALA A N 1
ATOM 639 C CA . ALA A 1 87 ? -8.975 4.570 10.529 1.00 96.00 87 ALA A CA 1
ATOM 640 C C . ALA A 1 87 ? -9.235 6.074 10.355 1.00 96.00 87 ALA A C 1
ATOM 642 O O . ALA A 1 87 ? -8.308 6.879 10.405 1.00 96.00 87 ALA A O 1
ATOM 643 N N . GLN A 1 88 ? -10.506 6.478 10.248 1.00 95.12 88 GLN A N 1
ATOM 644 C CA . GLN A 1 88 ? -10.896 7.891 10.129 1.00 95.12 88 GLN A CA 1
ATOM 645 C C . GLN A 1 88 ? -10.482 8.746 11.335 1.00 95.12 88 GLN A C 1
ATOM 647 O O . GLN A 1 88 ? -10.420 9.970 11.234 1.00 95.12 88 GLN A O 1
ATOM 652 N N . LEU A 1 89 ? -10.198 8.113 12.472 1.00 93.81 89 LEU A N 1
ATOM 653 C CA . LEU A 1 89 ? -9.810 8.785 13.705 1.00 93.81 89 LEU A CA 1
ATOM 654 C C . LEU A 1 89 ? -8.297 8.850 13.898 1.00 93.81 89 LEU A C 1
ATOM 656 O O . LEU A 1 89 ? -7.840 9.511 14.828 1.00 93.81 89 LEU A O 1
ATOM 660 N N . ALA A 1 90 ? -7.512 8.192 13.043 1.00 92.25 90 ALA A N 1
ATOM 661 C CA . ALA A 1 90 ? -6.065 8.113 13.207 1.00 92.25 90 ALA A CA 1
ATOM 662 C C . ALA A 1 90 ? -5.365 9.478 13.091 1.00 92.25 90 ALA A C 1
ATOM 664 O O . ALA A 1 90 ? -4.361 9.714 13.760 1.00 92.25 90 ALA A O 1
ATOM 665 N N . ALA A 1 91 ? -5.928 10.408 12.312 1.00 89.56 91 ALA A N 1
ATOM 666 C CA . ALA A 1 91 ? -5.423 11.776 12.197 1.00 89.56 91 ALA A CA 1
ATOM 667 C C . ALA A 1 91 ? -5.758 12.659 13.419 1.00 89.56 91 ALA A C 1
ATOM 669 O O . ALA A 1 91 ? -5.259 13.783 13.535 1.00 89.56 91 ALA A O 1
ATOM 670 N N . GLU A 1 92 ? -6.616 12.197 14.337 1.00 90.88 92 GLU A N 1
ATOM 671 C CA . GLU A 1 92 ? -6.995 12.980 15.509 1.00 90.88 92 GLU A CA 1
ATOM 672 C C . GLU A 1 92 ? -5.895 12.935 16.583 1.00 90.88 92 GLU A C 1
ATOM 674 O O . GLU A 1 92 ? -5.477 11.856 17.006 1.00 90.88 92 GLU A O 1
ATOM 679 N N . PRO A 1 93 ? -5.464 14.086 17.138 1.00 86.38 93 PRO A N 1
ATOM 680 C CA . PRO A 1 93 ? -4.402 14.145 18.144 1.00 86.38 93 PRO A CA 1
ATOM 681 C C . PRO A 1 93 ? -4.897 13.748 19.551 1.00 86.38 93 PRO A C 1
ATOM 683 O O . PRO A 1 93 ? -4.557 14.383 20.553 1.00 86.38 93 PRO A O 1
ATOM 686 N N . VAL A 1 94 ? -5.741 12.719 19.658 1.00 88.25 94 VAL A N 1
ATOM 687 C CA . VAL A 1 94 ? -6.324 12.248 20.919 1.00 88.25 94 VAL A CA 1
ATOM 688 C C . VAL A 1 94 ? -5.580 11.000 21.381 1.00 88.25 94 VAL A C 1
ATOM 690 O O . VAL A 1 94 ? -5.818 9.895 20.903 1.00 88.25 94 VAL A O 1
ATOM 693 N N . GLN A 1 95 ? -4.716 11.162 22.387 1.00 86.50 95 GLN A N 1
ATOM 694 C CA . GLN A 1 95 ? -3.873 10.079 22.916 1.00 86.50 95 GLN A CA 1
ATOM 695 C C . GLN A 1 95 ? -4.666 8.831 23.347 1.00 86.50 95 GLN A C 1
ATOM 697 O O . GLN A 1 95 ? -4.149 7.722 23.276 1.00 86.50 95 GLN A O 1
ATOM 702 N N . ALA A 1 96 ? -5.921 8.997 23.769 1.00 90.12 96 ALA A N 1
ATOM 703 C CA . ALA A 1 96 ? -6.789 7.895 24.180 1.00 90.12 96 ALA A CA 1
ATOM 704 C C . ALA A 1 96 ? -7.246 6.981 23.024 1.00 90.12 96 ALA A C 1
ATOM 706 O O . ALA A 1 96 ? -7.652 5.856 23.291 1.00 90.12 96 ALA A O 1
ATOM 707 N N . LEU A 1 97 ? -7.174 7.437 21.765 1.00 92.12 97 LEU A N 1
ATOM 708 C CA . LEU A 1 97 ? -7.521 6.639 20.577 1.00 92.12 97 LEU A CA 1
ATOM 709 C C . LEU A 1 97 ? -6.356 5.766 20.099 1.00 92.12 97 LEU A C 1
ATOM 711 O O . LEU A 1 97 ? -6.566 4.778 19.399 1.00 92.12 97 LEU A O 1
ATOM 715 N N . ARG A 1 98 ? -5.131 6.115 20.505 1.00 94.50 98 ARG A N 1
ATOM 716 C CA . ARG A 1 98 ? -3.892 5.474 20.060 1.00 94.50 98 ARG A CA 1
ATOM 717 C C . ARG A 1 98 ? -3.889 3.946 20.241 1.00 94.50 98 ARG A C 1
ATOM 719 O O . ARG A 1 98 ? -3.542 3.279 19.274 1.00 94.50 98 ARG A O 1
ATOM 726 N N . PRO A 1 99 ? -4.346 3.368 21.374 1.00 95.81 99 PRO A N 1
ATOM 727 C CA . PRO A 1 99 ? -4.394 1.911 21.523 1.00 95.81 99 PRO A CA 1
ATOM 728 C C . PRO A 1 99 ? -5.276 1.2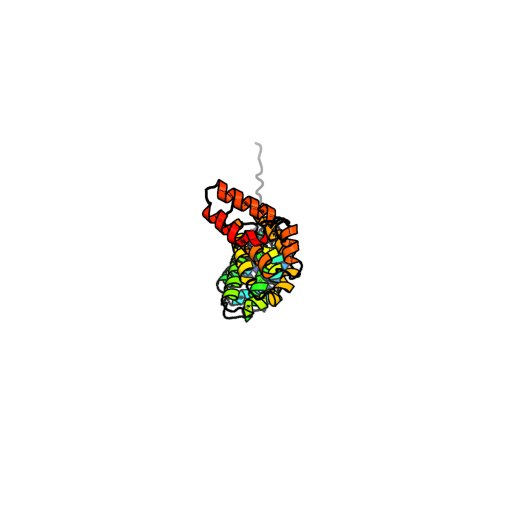06 20.483 1.00 95.81 99 PRO A C 1
ATOM 730 O O . PRO A 1 99 ? -4.938 0.109 20.050 1.00 95.81 99 PRO A O 1
ATOM 733 N N . ALA A 1 100 ? -6.384 1.834 20.066 1.00 96.75 100 ALA A N 1
ATOM 734 C CA . ALA A 1 100 ? -7.281 1.273 19.056 1.00 96.75 100 ALA A CA 1
ATOM 735 C C . ALA A 1 100 ? -6.612 1.238 17.679 1.00 96.75 100 ALA A C 1
ATOM 737 O O . ALA A 1 100 ? -6.644 0.211 17.007 1.00 96.75 100 ALA A O 1
ATOM 738 N N . VAL A 1 101 ? -5.995 2.357 17.285 1.00 97.31 101 VAL A N 1
ATOM 739 C CA . VAL A 1 101 ? -5.321 2.499 15.988 1.00 97.31 101 VAL A CA 1
ATOM 740 C C . VAL A 1 101 ? -4.107 1.575 15.918 1.00 97.31 101 VAL A C 1
ATOM 742 O O . VAL A 1 101 ? -4.027 0.761 15.008 1.00 97.31 101 VAL A O 1
ATOM 745 N N . GLU A 1 102 ? -3.213 1.620 16.912 1.00 97.00 102 GLU A N 1
ATOM 746 C CA . GLU A 1 102 ? -2.012 0.772 16.945 1.00 97.00 102 GLU A CA 1
ATOM 747 C C . GLU A 1 102 ? -2.366 -0.718 16.980 1.00 97.00 102 GLU A C 1
ATOM 749 O O . GLU A 1 102 ? -1.766 -1.516 16.264 1.00 97.00 102 GLU A O 1
ATOM 754 N N . GLY A 1 103 ? -3.359 -1.106 17.788 1.00 96.94 103 GLY A N 1
ATOM 755 C CA . GLY A 1 103 ? -3.808 -2.493 17.874 1.00 96.94 103 GLY A CA 1
ATOM 756 C C . GLY A 1 103 ? -4.404 -3.004 16.561 1.00 96.94 103 GLY A C 1
ATOM 757 O O . GLY A 1 103 ? -4.104 -4.124 16.150 1.00 96.94 103 GLY A O 1
ATOM 758 N N . LEU A 1 104 ? -5.212 -2.178 15.890 1.00 98.25 104 LEU A N 1
ATOM 759 C CA . LEU A 1 104 ? -5.792 -2.506 14.591 1.00 98.25 104 LEU A CA 1
ATOM 760 C C . LEU A 1 104 ? -4.720 -2.609 13.499 1.00 98.25 104 LEU A C 1
ATOM 762 O O . LEU A 1 104 ? -4.697 -3.605 12.779 1.00 98.25 104 LEU A O 1
ATOM 766 N N . CYS A 1 105 ? -3.839 -1.611 13.382 1.00 98.44 105 CYS A N 1
ATOM 767 C CA . CYS A 1 105 ? -2.777 -1.597 12.376 1.00 98.44 105 CYS A CA 1
ATOM 768 C C . CYS A 1 105 ? -1.828 -2.781 12.564 1.00 98.44 105 CYS A C 1
ATOM 770 O O . CYS A 1 105 ? -1.562 -3.503 11.608 1.00 98.44 105 CYS A O 1
ATOM 772 N N . LYS A 1 106 ? -1.416 -3.064 13.804 1.00 98.38 106 LYS A N 1
ATOM 773 C CA . LYS A 1 106 ? -0.579 -4.227 14.107 1.00 98.38 106 LYS A CA 1
ATOM 774 C C . LYS A 1 106 ? -1.244 -5.544 13.694 1.00 98.38 106 LYS A C 1
ATOM 776 O O . LYS A 1 106 ? -0.617 -6.348 13.014 1.00 98.38 106 LYS A O 1
ATOM 781 N N . GLY A 1 107 ? -2.506 -5.759 14.076 1.00 98.06 107 GLY A N 1
ATOM 782 C CA . GLY A 1 107 ? -3.239 -6.972 13.700 1.00 98.06 107 GLY A CA 1
ATOM 783 C C . GLY A 1 107 ? -3.420 -7.110 12.184 1.00 98.06 107 GLY A C 1
ATOM 784 O O . GLY A 1 107 ? -3.281 -8.201 11.634 1.00 98.06 107 GLY A O 1
ATOM 785 N N . ALA A 1 108 ? -3.668 -5.996 11.487 1.00 98.62 108 ALA A N 1
ATOM 786 C CA . ALA A 1 108 ? -3.758 -5.972 10.031 1.00 98.62 108 ALA A CA 1
ATOM 787 C C . ALA A 1 108 ? -2.415 -6.287 9.356 1.00 98.62 108 ALA A C 1
ATOM 789 O O . ALA A 1 108 ? -2.399 -7.085 8.424 1.00 98.62 108 ALA A O 1
ATOM 790 N N . ALA A 1 109 ? -1.304 -5.714 9.829 1.00 98.69 109 ALA A N 1
ATOM 791 C CA . ALA A 1 109 ? 0.037 -6.000 9.322 1.00 98.69 109 ALA A CA 1
ATOM 792 C C . ALA A 1 109 ? 0.401 -7.484 9.501 1.00 98.69 109 ALA A C 1
ATOM 794 O O . ALA A 1 109 ? 0.739 -8.157 8.531 1.00 98.69 109 ALA A O 1
ATOM 795 N N . GLU A 1 110 ? 0.209 -8.035 10.706 1.00 98.56 110 GLU A N 1
ATOM 796 C CA . GLU A 1 110 ? 0.455 -9.458 10.991 1.00 98.56 110 GLU A CA 1
ATOM 797 C C . GLU A 1 110 ? -0.406 -10.379 10.106 1.00 98.56 110 GLU A C 1
ATOM 799 O O . GLU A 1 110 ? 0.074 -11.395 9.595 1.00 98.56 110 GLU A O 1
ATOM 804 N N . TRP A 1 111 ? -1.671 -10.016 9.869 1.00 98.50 111 TRP A N 1
ATOM 805 C CA . TRP A 1 111 ? -2.542 -10.755 8.955 1.00 98.50 111 TRP A CA 1
ATOM 806 C C . TRP A 1 111 ? -2.082 -10.652 7.493 1.00 98.50 111 TRP A C 1
ATOM 808 O O . TRP A 1 111 ? -2.055 -11.665 6.790 1.00 98.50 111 TRP A O 1
ATOM 818 N N . LEU A 1 112 ? -1.696 -9.456 7.035 1.00 98.69 112 LEU A N 1
ATOM 819 C CA . LEU A 1 112 ? -1.169 -9.217 5.689 1.00 98.69 112 LEU A CA 1
ATOM 820 C C . LEU A 1 112 ? 0.130 -9.984 5.448 1.00 98.69 112 LEU A C 1
ATOM 822 O O . LEU A 1 112 ? 0.343 -10.465 4.342 1.00 98.69 112 LEU A O 1
ATOM 826 N N . ASP A 1 113 ? 0.975 -10.167 6.456 1.00 98.56 113 ASP A N 1
ATOM 827 C CA . ASP A 1 113 ? 2.173 -11.000 6.348 1.00 98.56 113 ASP A CA 1
ATOM 828 C C . ASP A 1 113 ? 1.847 -12.497 6.262 1.00 98.56 113 ASP A C 1
ATOM 830 O O . ASP A 1 113 ? 2.530 -13.245 5.556 1.00 98.56 113 ASP A O 1
ATOM 834 N N . ALA A 1 114 ? 0.783 -12.937 6.937 1.00 98.19 114 ALA A N 1
ATOM 835 C CA . ALA A 1 114 ? 0.399 -14.343 7.026 1.00 98.19 114 ALA A CA 1
ATOM 836 C C . ALA A 1 114 ? -0.551 -14.826 5.915 1.00 98.19 114 ALA A C 1
ATOM 838 O O . ALA A 1 114 ? -0.708 -16.038 5.748 1.00 98.19 114 ALA A O 1
ATOM 839 N N . VAL A 1 115 ? -1.209 -13.921 5.181 1.00 98.06 115 VAL A N 1
ATOM 840 C CA . VAL A 1 115 ? -2.217 -14.289 4.174 1.00 98.06 115 VAL A CA 1
ATOM 841 C C . VAL A 1 115 ? -1.623 -15.189 3.084 1.00 98.06 115 VAL A C 1
ATOM 843 O O . VAL A 1 115 ? -0.550 -14.912 2.532 1.00 98.06 115 VAL A O 1
ATOM 846 N N . ASP A 1 116 ? -2.339 -16.274 2.780 1.00 97.38 116 ASP A N 1
ATOM 847 C CA . ASP A 1 116 ? -1.942 -17.251 1.770 1.00 97.38 116 ASP A CA 1
ATOM 848 C C . ASP A 1 116 ? -2.236 -16.706 0.360 1.00 97.38 116 ASP A C 1
ATOM 850 O O . ASP A 1 116 ? -3.406 -16.513 0.016 1.00 97.38 116 ASP A O 1
ATOM 854 N N . PRO A 1 117 ? -1.214 -16.481 -0.490 1.00 94.88 117 PRO A N 1
ATOM 855 C CA . PRO A 1 117 ? -1.420 -15.991 -1.852 1.00 94.88 117 PRO A CA 1
ATOM 856 C C . PRO A 1 117 ? -2.122 -17.004 -2.775 1.00 94.88 117 PRO A C 1
ATOM 858 O O . PRO A 1 117 ? -2.504 -16.639 -3.889 1.00 94.88 117 PRO A O 1
ATOM 861 N N . VAL A 1 118 ? -2.281 -18.264 -2.346 1.00 96.25 118 VAL A N 1
ATOM 862 C CA . VAL A 1 118 ? -3.069 -19.286 -3.055 1.00 96.25 118 VAL A CA 1
ATOM 863 C C . VAL A 1 118 ? -4.572 -19.007 -2.931 1.00 96.25 118 VAL A C 1
ATOM 865 O O . VAL A 1 118 ? -5.331 -19.315 -3.854 1.00 96.25 118 VAL A O 1
ATOM 868 N N . ASP A 1 119 ? -5.020 -18.411 -1.822 1.00 94.12 119 ASP A N 1
ATOM 869 C CA . ASP A 1 119 ? -6.433 -18.104 -1.598 1.00 94.12 119 ASP A CA 1
ATOM 870 C C . ASP A 1 119 ? -6.808 -16.747 -2.206 1.00 94.12 119 ASP A C 1
ATOM 872 O O . ASP A 1 119 ? -6.810 -15.700 -1.556 1.00 94.12 119 ASP A O 1
ATOM 876 N N . TYR A 1 120 ? -7.167 -16.768 -3.490 1.00 91.31 120 TYR A N 1
ATOM 877 C CA . TYR A 1 120 ? -7.570 -15.570 -4.227 1.00 91.31 120 TYR A CA 1
ATOM 878 C C . TYR A 1 120 ? -8.747 -14.810 -3.592 1.00 91.31 120 TYR A C 1
ATOM 880 O O . TYR A 1 120 ? -8.884 -13.603 -3.798 1.00 91.31 120 TYR A O 1
ATOM 888 N N . HIS A 1 121 ? -9.596 -15.473 -2.800 1.00 94.94 121 HIS A N 1
ATOM 889 C CA . HIS A 1 121 ? -10.725 -14.806 -2.151 1.00 94.94 121 HIS A CA 1
ATOM 890 C C . HIS A 1 121 ? -10.275 -13.768 -1.116 1.00 94.94 121 HIS A C 1
ATOM 892 O O . HIS A 1 121 ? -11.009 -12.812 -0.849 1.00 94.94 121 HIS A O 1
ATOM 898 N N . GLU A 1 122 ? -9.060 -13.910 -0.586 1.00 96.38 122 GLU A N 1
ATOM 899 C CA . GLU A 1 122 ? -8.485 -12.971 0.371 1.00 96.38 122 GLU A CA 1
ATOM 900 C C . GLU A 1 122 ? -7.916 -11.711 -0.284 1.00 96.38 122 GLU A C 1
ATOM 902 O O . GLU A 1 122 ? -7.716 -10.715 0.412 1.00 96.38 122 GLU A O 1
ATOM 907 N N . LEU A 1 123 ? -7.730 -11.682 -1.611 1.00 96.50 123 LEU A N 1
ATOM 908 C CA . LEU A 1 123 ? -7.187 -10.507 -2.297 1.00 96.50 123 LEU A CA 1
ATOM 909 C C . LEU A 1 123 ? -8.035 -9.252 -2.041 1.00 96.50 123 LEU A C 1
ATOM 911 O O . LEU A 1 123 ? -7.501 -8.175 -1.790 1.00 96.50 123 LEU A O 1
ATOM 915 N N . ASN A 1 124 ? -9.361 -9.391 -2.021 1.00 96.69 124 ASN A N 1
ATOM 916 C CA . ASN A 1 124 ? -10.255 -8.275 -1.706 1.00 96.69 124 ASN A CA 1
ATOM 917 C C . ASN A 1 124 ? -10.032 -7.735 -0.286 1.00 96.69 124 ASN A C 1
ATOM 919 O O . ASN A 1 124 ? -10.139 -6.531 -0.065 1.00 96.69 124 ASN A O 1
ATOM 923 N N . ASN A 1 125 ? -9.704 -8.604 0.674 1.00 97.88 125 ASN A N 1
ATOM 924 C CA . ASN A 1 125 ? -9.380 -8.188 2.036 1.00 97.88 125 ASN A CA 1
ATOM 925 C C . ASN A 1 125 ? -8.003 -7.510 2.089 1.00 97.88 125 ASN A C 1
ATOM 927 O O . ASN A 1 125 ? -7.874 -6.486 2.755 1.00 97.88 125 ASN A O 1
ATOM 931 N N . VAL A 1 126 ? -7.011 -8.003 1.335 1.00 98.38 126 VAL A N 1
ATOM 932 C CA . VAL A 1 126 ? -5.698 -7.345 1.188 1.00 98.38 126 VAL A CA 1
ATOM 933 C C . VAL A 1 126 ? -5.868 -5.914 0.680 1.00 98.38 126 VAL A C 1
ATOM 935 O O . VAL A 1 126 ? -5.417 -4.975 1.336 1.00 98.38 126 VAL A O 1
ATOM 938 N N . LEU A 1 127 ? -6.579 -5.725 -0.436 1.00 98.25 127 LEU A N 1
ATOM 939 C CA . LEU A 1 127 ? -6.822 -4.394 -1.004 1.00 98.25 127 LEU A CA 1
ATOM 940 C C . LEU A 1 127 ? -7.633 -3.506 -0.048 1.00 98.25 127 LEU A C 1
ATOM 942 O O . LEU A 1 127 ? -7.338 -2.321 0.089 1.00 98.25 127 LEU A O 1
ATOM 946 N N . TYR A 1 128 ? -8.608 -4.077 0.664 1.00 98.31 128 TYR A N 1
ATOM 947 C CA . TYR A 1 128 ? -9.410 -3.354 1.651 1.00 98.31 128 TYR A CA 1
ATOM 948 C C . TYR A 1 128 ? -8.568 -2.820 2.817 1.00 98.31 128 TYR A C 1
ATOM 950 O O . TYR A 1 128 ? -8.661 -1.637 3.143 1.00 98.31 128 TYR A O 1
ATOM 958 N N . PHE A 1 129 ? -7.746 -3.662 3.454 1.00 98.62 129 PHE A N 1
ATOM 959 C CA . PHE A 1 129 ? -6.903 -3.209 4.564 1.00 98.62 129 PHE A CA 1
ATOM 960 C C . PHE A 1 129 ? -5.852 -2.210 4.087 1.00 98.62 129 PHE A C 1
ATOM 962 O O . PHE A 1 129 ? -5.618 -1.213 4.762 1.00 98.62 129 PHE A O 1
ATOM 969 N N . THR A 1 130 ? -5.299 -2.419 2.892 1.00 98.56 130 THR A N 1
ATOM 970 C CA . THR A 1 130 ? -4.370 -1.472 2.264 1.00 98.56 130 THR A CA 1
ATOM 971 C C . THR A 1 130 ? -5.008 -0.095 2.097 1.00 98.56 130 THR A C 1
ATOM 973 O O . THR A 1 130 ? -4.426 0.900 2.517 1.00 98.56 130 THR A O 1
ATOM 976 N N . LEU A 1 131 ? -6.218 -0.031 1.530 1.00 98.12 131 LEU A N 1
ATOM 977 C CA . LEU A 1 131 ? -6.930 1.226 1.293 1.00 98.12 131 LEU A CA 1
ATOM 978 C C . LEU A 1 131 ? -7.163 2.015 2.586 1.00 98.12 131 LEU A C 1
ATOM 980 O O . LEU A 1 131 ? -6.997 3.230 2.602 1.00 98.12 131 LEU A O 1
ATOM 984 N N . TRP A 1 132 ? -7.577 1.337 3.657 1.00 98.12 132 TRP A N 1
ATOM 985 C CA . TRP A 1 132 ? -8.005 2.016 4.882 1.00 98.12 132 TRP A CA 1
ATOM 986 C C . TRP A 1 132 ? -6.890 2.257 5.893 1.00 98.12 132 TRP A C 1
ATOM 988 O O . TRP A 1 132 ? -6.961 3.224 6.644 1.00 98.12 132 TRP A O 1
ATOM 998 N N . LEU A 1 133 ? -5.893 1.378 5.946 1.00 98.38 133 LEU A N 1
ATOM 999 C CA . LEU A 1 133 ? -4.858 1.396 6.980 1.00 98.38 133 LEU A CA 1
ATOM 1000 C C . LEU A 1 133 ? -3.462 1.641 6.409 1.00 98.38 133 LEU A C 1
ATOM 1002 O O . LEU A 1 133 ? -2.590 2.097 7.139 1.00 98.38 133 LEU A O 1
ATOM 1006 N N . GLY A 1 134 ? -3.255 1.409 5.112 1.00 97.94 134 GLY A N 1
ATOM 1007 C CA . GLY A 1 134 ? -1.957 1.598 4.476 1.00 97.94 134 GLY A CA 1
ATOM 1008 C C . GLY A 1 134 ? -1.474 3.044 4.536 1.00 97.94 134 GLY A C 1
ATOM 1009 O O . GLY A 1 134 ? -0.302 3.253 4.777 1.00 97.94 134 GLY A O 1
ATOM 1010 N N . GLY A 1 135 ? -2.345 4.051 4.410 1.00 97.19 135 GLY A N 1
ATOM 1011 C CA . GLY A 1 135 ? -1.959 5.460 4.612 1.00 97.19 135 GLY A CA 1
ATOM 1012 C C . GLY A 1 135 ? -1.829 5.880 6.084 1.00 97.19 135 GLY A C 1
ATOM 1013 O O . GLY A 1 135 ? -1.314 6.950 6.379 1.00 97.19 135 GLY A O 1
ATOM 1014 N N . VAL A 1 136 ? -2.306 5.053 7.018 1.00 97.00 136 VAL A N 1
ATOM 1015 C CA . VAL A 1 136 ? -2.303 5.354 8.459 1.00 97.00 136 VAL A CA 1
ATOM 1016 C C . VAL A 1 136 ? -1.005 4.903 9.122 1.00 97.00 136 VAL A C 1
ATOM 1018 O O . VAL A 1 136 ? -0.520 5.567 10.037 1.00 97.00 136 VAL A O 1
ATOM 1021 N N . ASP A 1 137 ? -0.463 3.768 8.685 1.00 97.75 137 ASP A N 1
ATOM 1022 C CA . ASP A 1 137 ? 0.654 3.097 9.339 1.00 97.75 137 ASP A CA 1
ATOM 1023 C C . ASP A 1 137 ? 1.611 2.482 8.302 1.00 97.75 137 ASP A C 1
ATOM 1025 O O . ASP A 1 137 ? 1.188 1.756 7.398 1.00 97.75 137 ASP A O 1
ATOM 1029 N N . GLU A 1 138 ? 2.904 2.807 8.414 1.00 97.62 138 GLU A N 1
ATOM 1030 C CA . GLU A 1 138 ? 3.941 2.373 7.462 1.00 97.62 138 GLU A CA 1
ATOM 1031 C C . GLU A 1 138 ? 4.148 0.850 7.504 1.00 97.62 138 GLU A C 1
ATOM 1033 O O . GLU A 1 138 ? 4.339 0.239 6.452 1.00 97.62 138 GLU A O 1
ATOM 1038 N N . ASP A 1 139 ? 4.029 0.204 8.672 1.00 98.31 139 ASP A N 1
ATOM 1039 C CA . ASP A 1 139 ? 4.190 -1.253 8.785 1.00 98.31 139 ASP A CA 1
ATOM 1040 C C . ASP A 1 139 ? 3.058 -1.977 8.038 1.00 98.31 139 ASP A C 1
ATOM 1042 O O . ASP A 1 139 ? 3.290 -2.980 7.351 1.00 98.31 139 ASP A O 1
ATOM 1046 N N . VAL A 1 140 ? 1.835 -1.436 8.092 1.00 98.62 140 VAL A N 1
ATOM 1047 C CA . VAL A 1 140 ? 0.715 -1.925 7.275 1.00 98.62 140 VAL A CA 1
ATOM 1048 C C . VAL A 1 140 ? 0.998 -1.735 5.787 1.00 98.62 140 VAL A C 1
ATOM 1050 O O . VAL A 1 140 ? 0.756 -2.659 5.011 1.00 98.62 140 VAL A O 1
ATOM 1053 N N . ALA A 1 141 ? 1.519 -0.576 5.374 1.00 98.62 141 ALA A N 1
ATOM 1054 C CA . ALA A 1 141 ? 1.853 -0.308 3.976 1.00 98.62 141 ALA A CA 1
ATOM 1055 C C . ALA A 1 141 ? 2.905 -1.295 3.435 1.00 98.62 141 ALA A C 1
ATOM 1057 O O . ALA A 1 141 ? 2.717 -1.876 2.362 1.00 98.62 141 ALA A O 1
ATOM 1058 N N . VAL A 1 142 ? 3.975 -1.542 4.197 1.00 98.62 142 VAL A N 1
ATOM 1059 C CA . VAL A 1 142 ? 5.033 -2.510 3.863 1.00 98.62 142 VAL A CA 1
ATOM 1060 C C . VAL A 1 142 ? 4.460 -3.924 3.742 1.00 98.62 142 VAL A C 1
ATOM 1062 O O . VAL A 1 142 ? 4.684 -4.600 2.731 1.00 98.62 142 VAL A O 1
ATOM 1065 N N . SER A 1 143 ? 3.676 -4.355 4.734 1.00 98.69 143 SER A N 1
ATOM 1066 C CA . SER A 1 143 ? 3.060 -5.690 4.761 1.00 98.69 143 SER A CA 1
ATOM 1067 C C . SER A 1 143 ? 2.072 -5.873 3.605 1.00 98.69 143 SER A C 1
ATOM 1069 O O . SER A 1 143 ? 2.030 -6.925 2.964 1.00 98.69 143 SER A O 1
ATOM 1071 N N . ALA A 1 144 ? 1.311 -4.826 3.277 1.00 98.75 144 ALA A N 1
ATOM 1072 C CA . ALA A 1 144 ? 0.367 -4.800 2.167 1.00 98.75 144 ALA A CA 1
ATOM 1073 C C . ALA A 1 144 ? 1.058 -4.968 0.810 1.00 98.75 144 ALA A C 1
ATOM 1075 O O . ALA A 1 144 ? 0.653 -5.820 0.017 1.00 98.75 144 ALA A O 1
ATOM 1076 N N . VAL A 1 145 ? 2.116 -4.193 0.544 1.00 98.69 145 VAL A N 1
ATOM 1077 C CA . VAL A 1 145 ? 2.903 -4.316 -0.695 1.00 98.69 145 VAL A CA 1
ATOM 1078 C C . VAL A 1 145 ? 3.527 -5.707 -0.788 1.00 98.69 145 VAL A C 1
ATOM 1080 O O . VAL A 1 145 ? 3.430 -6.347 -1.835 1.00 98.69 145 VAL A O 1
ATOM 1083 N N . GLY A 1 146 ? 4.072 -6.226 0.317 1.00 98.50 146 GLY A N 1
ATOM 1084 C CA . GLY A 1 146 ? 4.586 -7.594 0.383 1.00 98.50 146 GLY A CA 1
ATOM 1085 C C . GLY A 1 146 ? 3.519 -8.652 0.081 1.00 98.50 146 GLY A C 1
ATOM 1086 O O . GLY A 1 146 ? 3.780 -9.597 -0.664 1.00 98.50 146 GLY A O 1
ATOM 1087 N N . ALA A 1 147 ? 2.300 -8.501 0.605 1.00 98.62 147 ALA A N 1
ATOM 1088 C CA . ALA A 1 147 ? 1.185 -9.395 0.301 1.00 98.62 147 ALA A CA 1
ATOM 1089 C C . ALA A 1 147 ? 0.817 -9.347 -1.189 1.00 98.62 147 ALA A C 1
ATOM 1091 O O . ALA A 1 147 ? 0.772 -10.388 -1.847 1.00 98.62 147 ALA A O 1
ATOM 1092 N N . MET A 1 148 ? 0.617 -8.151 -1.746 1.00 98.69 148 MET A N 1
ATOM 1093 C CA . MET A 1 148 ? 0.277 -7.957 -3.160 1.00 98.69 148 MET A CA 1
ATOM 1094 C C . MET A 1 148 ? 1.355 -8.507 -4.110 1.00 98.69 148 MET A C 1
ATOM 1096 O O . MET A 1 148 ? 1.032 -9.107 -5.142 1.00 98.69 148 MET A O 1
ATOM 1100 N N . GLU A 1 149 ? 2.632 -8.381 -3.742 1.00 98.44 149 GLU A N 1
ATOM 1101 C CA . GLU A 1 149 ? 3.747 -8.996 -4.462 1.00 98.44 149 GLU A CA 1
ATOM 1102 C C . GLU A 1 149 ? 3.637 -10.528 -4.455 1.00 98.44 149 GLU A C 1
ATOM 1104 O O . GLU A 1 149 ? 3.698 -11.151 -5.518 1.00 98.44 149 GLU A O 1
ATOM 1109 N N . ARG A 1 150 ? 3.382 -11.153 -3.295 1.00 98.19 150 ARG A N 1
ATOM 1110 C CA . ARG A 1 150 ? 3.176 -12.612 -3.206 1.00 98.19 150 ARG A CA 1
ATOM 1111 C C . ARG A 1 150 ? 1.991 -13.083 -4.054 1.00 98.19 150 ARG A C 1
ATOM 1113 O O . ARG A 1 150 ? 2.113 -14.101 -4.735 1.00 98.19 150 ARG A O 1
ATOM 1120 N N . PHE A 1 151 ? 0.878 -12.343 -4.070 1.00 98.19 151 PHE A N 1
ATOM 1121 C CA . PHE A 1 151 ? -0.268 -12.644 -4.941 1.00 98.19 151 PHE A CA 1
ATOM 1122 C C . PHE A 1 151 ? 0.103 -12.557 -6.426 1.00 98.19 151 PHE A C 1
ATOM 1124 O O . PHE A 1 151 ? -0.257 -13.452 -7.191 1.00 98.19 151 PHE A O 1
ATOM 1131 N N . THR A 1 152 ? 0.852 -11.523 -6.822 1.00 97.56 152 THR A N 1
ATOM 1132 C CA . THR A 1 152 ? 1.335 -11.329 -8.200 1.00 97.56 152 THR A CA 1
ATOM 1133 C C . THR A 1 152 ? 2.261 -12.454 -8.653 1.00 97.56 152 THR A C 1
ATOM 1135 O O . THR A 1 152 ? 2.120 -12.968 -9.760 1.00 97.56 152 THR A O 1
ATOM 1138 N N . LEU A 1 153 ? 3.189 -12.871 -7.789 1.00 97.12 153 LEU A N 1
ATOM 1139 C CA . LEU A 1 153 ? 4.129 -13.953 -8.084 1.00 97.12 153 LEU A CA 1
ATOM 1140 C C . LEU A 1 153 ? 3.458 -15.332 -8.133 1.00 97.12 153 LEU A C 1
ATOM 1142 O O . LEU A 1 153 ? 4.006 -16.247 -8.748 1.00 97.12 153 LEU A O 1
ATOM 1146 N N . HIS A 1 154 ? 2.297 -15.498 -7.494 1.00 97.00 154 HIS A N 1
ATOM 1147 C CA . HIS A 1 154 ? 1.590 -16.774 -7.478 1.00 97.00 154 HIS A CA 1
ATOM 1148 C C . HIS A 1 154 ? 0.939 -17.096 -8.829 1.00 97.00 154 HIS A C 1
ATOM 1150 O O . HIS A 1 154 ? 1.180 -18.168 -9.386 1.00 97.00 154 HIS A O 1
ATOM 1156 N N . LEU A 1 155 ? 0.123 -16.178 -9.363 1.00 95.19 155 LEU A N 1
ATOM 1157 C CA . LEU A 1 155 ? -0.606 -16.365 -10.620 1.00 95.19 155 LEU A CA 1
ATOM 1158 C C . LEU A 1 155 ? -0.786 -15.029 -11.365 1.00 95.19 155 LEU A C 1
ATOM 1160 O O . LEU A 1 155 ? -1.286 -14.073 -10.770 1.00 95.19 155 LEU A O 1
ATOM 1164 N N . PRO A 1 156 ? -0.516 -14.955 -12.687 1.00 95.56 156 PRO A N 1
ATOM 1165 C CA . PRO A 1 156 ? -0.699 -13.725 -13.466 1.00 95.56 156 PRO A CA 1
ATOM 1166 C C . PRO A 1 156 ? -2.123 -13.156 -13.415 1.00 95.56 156 PRO A C 1
ATOM 1168 O O . PRO A 1 156 ? -2.318 -11.947 -13.498 1.00 95.56 156 PRO A O 1
ATOM 1171 N N . GLN A 1 157 ? -3.136 -14.016 -13.258 1.00 96.06 157 GLN A N 1
ATOM 1172 C CA . GLN A 1 157 ? -4.537 -13.607 -13.132 1.00 96.06 157 GLN A CA 1
ATOM 1173 C C . GLN A 1 157 ? -4.769 -12.717 -11.906 1.00 96.06 157 GLN A C 1
ATOM 1175 O O . GLN A 1 157 ? -5.648 -11.858 -11.940 1.00 96.06 157 GLN A O 1
ATOM 1180 N N . HIS A 1 158 ? -3.979 -12.892 -10.844 1.00 96.69 158 HIS A N 1
ATOM 1181 C CA . HIS A 1 158 ? -4.081 -12.063 -9.650 1.00 96.69 158 HIS A CA 1
ATOM 1182 C C . HIS A 1 158 ? -3.642 -10.631 -9.946 1.00 96.69 158 HIS A C 1
ATOM 1184 O O . HIS A 1 158 ? -4.331 -9.694 -9.557 1.00 96.69 158 HIS A O 1
ATOM 1190 N N . SER A 1 159 ? -2.564 -10.456 -10.711 1.00 97.25 159 SER A N 1
ATOM 1191 C CA . SER A 1 159 ? -2.101 -9.148 -11.182 1.00 97.25 159 SER A CA 1
ATOM 1192 C C . SER A 1 159 ? -3.130 -8.459 -12.071 1.00 97.25 159 SER A C 1
ATOM 1194 O O . SER A 1 159 ? -3.405 -7.278 -11.876 1.00 97.25 159 SER A O 1
ATOM 1196 N N . VAL A 1 160 ? -3.771 -9.200 -12.985 1.00 97.50 160 VAL A N 1
ATOM 1197 C CA . VAL A 1 160 ? -4.882 -8.664 -13.791 1.00 97.50 160 VAL A CA 1
ATOM 1198 C C . VAL A 1 160 ? -6.030 -8.197 -12.895 1.00 97.50 160 VAL A C 1
ATOM 1200 O O . VAL A 1 160 ? -6.516 -7.081 -13.057 1.00 97.50 160 VAL A O 1
ATOM 1203 N N . GLY A 1 161 ? -6.439 -9.025 -11.930 1.00 97.06 161 GLY A N 1
ATOM 1204 C CA . GLY A 1 161 ? -7.501 -8.678 -10.987 1.00 97.06 161 GLY A CA 1
ATOM 1205 C C . GLY A 1 161 ? -7.162 -7.455 -10.132 1.00 97.06 161 GLY A C 1
ATOM 1206 O O . GLY A 1 161 ? -8.019 -6.603 -9.932 1.00 97.06 161 GLY A O 1
ATOM 1207 N N . MET A 1 162 ? -5.910 -7.322 -9.684 1.00 98.12 162 MET A N 1
ATOM 1208 C CA . MET A 1 162 ? -5.445 -6.146 -8.940 1.00 98.12 162 MET A CA 1
ATOM 1209 C C . MET A 1 162 ? -5.464 -4.874 -9.790 1.00 98.12 162 MET A C 1
ATOM 1211 O O . MET A 1 162 ? -5.952 -3.845 -9.326 1.00 98.12 162 MET A O 1
ATOM 1215 N N . LEU A 1 163 ? -4.990 -4.937 -11.039 1.00 98.12 163 LEU A N 1
ATOM 1216 C CA . LEU A 1 163 ? -5.056 -3.804 -11.968 1.00 98.12 163 LEU A CA 1
ATOM 1217 C C . LEU A 1 163 ? -6.505 -3.358 -12.199 1.00 98.12 163 LEU A C 1
ATOM 1219 O O . LEU A 1 163 ? -6.804 -2.175 -12.088 1.00 98.12 163 LEU A O 1
ATOM 1223 N N . GLN A 1 164 ? -7.416 -4.306 -12.431 1.00 96.56 164 GLN A N 1
ATOM 1224 C CA . GLN A 1 164 ? -8.849 -4.027 -12.592 1.00 96.56 164 GLN A CA 1
ATOM 1225 C C . GLN A 1 164 ? -9.510 -3.481 -11.319 1.00 96.56 164 GLN A C 1
ATOM 1227 O O . GLN A 1 164 ? -10.501 -2.762 -11.403 1.00 96.56 164 GLN A O 1
ATOM 1232 N N . ALA A 1 165 ? -8.975 -3.819 -10.146 1.00 97.06 165 ALA A N 1
ATOM 1233 C CA . ALA A 1 165 ? -9.441 -3.318 -8.859 1.00 97.06 165 ALA A CA 1
ATOM 1234 C C . ALA A 1 165 ? -8.846 -1.945 -8.482 1.00 97.06 165 ALA A C 1
ATOM 1236 O O . ALA A 1 165 ? -9.095 -1.467 -7.376 1.00 97.06 165 ALA A O 1
ATOM 1237 N N . GLY A 1 166 ? -8.067 -1.308 -9.365 1.00 97.38 166 GLY A N 1
ATOM 1238 C CA . GLY A 1 166 ? -7.508 0.024 -9.125 1.00 97.38 166 GLY A CA 1
ATOM 1239 C C . GLY A 1 166 ? -6.300 0.035 -8.186 1.00 97.38 166 GLY A C 1
ATOM 1240 O O . GLY A 1 166 ? -6.072 1.020 -7.485 1.00 97.38 166 GLY A O 1
ATOM 1241 N N . VAL A 1 167 ? -5.505 -1.043 -8.154 1.00 98.31 167 VAL A N 1
ATOM 1242 C CA . VAL A 1 167 ? -4.315 -1.12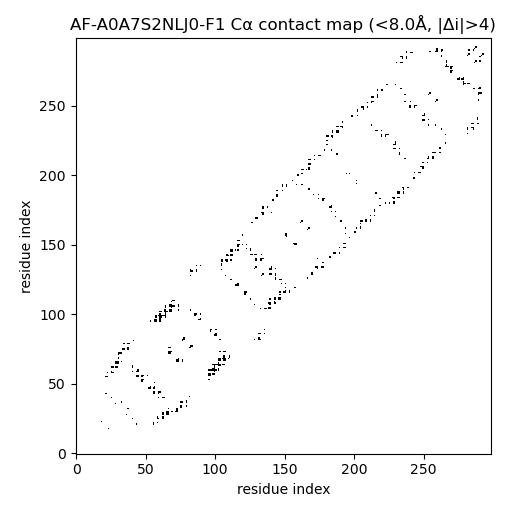2 -7.286 1.00 98.31 167 VAL A CA 1
ATOM 1243 C C . VAL A 1 167 ? -3.295 -0.009 -7.562 1.00 98.31 167 VAL A C 1
ATOM 1245 O O . VAL A 1 167 ? -2.587 0.392 -6.647 1.00 98.31 167 VAL A O 1
ATOM 1248 N N . LEU A 1 168 ? -3.224 0.532 -8.785 1.00 98.50 168 LEU A N 1
ATOM 1249 C CA . LEU A 1 168 ? -2.296 1.622 -9.111 1.00 98.50 168 LEU A CA 1
ATOM 1250 C C . LEU A 1 168 ? -2.597 2.885 -8.293 1.00 98.50 168 LEU A C 1
ATOM 1252 O O . LEU A 1 168 ? -1.683 3.433 -7.685 1.00 98.50 168 LEU A O 1
ATOM 1256 N N . ASN A 1 169 ? -3.872 3.272 -8.183 1.00 98.12 169 ASN A N 1
ATOM 1257 C CA . ASN A 1 169 ? -4.303 4.392 -7.342 1.00 98.12 169 ASN A CA 1
ATOM 1258 C C . ASN A 1 169 ? -4.000 4.131 -5.854 1.00 98.12 169 ASN A C 1
ATOM 1260 O O . ASN A 1 169 ? -3.582 5.036 -5.136 1.00 98.12 169 ASN A O 1
ATOM 1264 N N . LEU A 1 170 ? -4.146 2.881 -5.386 1.00 98.25 170 LEU A N 1
ATOM 1265 C CA . LEU A 1 170 ? -3.748 2.517 -4.020 1.00 98.25 170 LEU A CA 1
ATOM 1266 C C . LEU A 1 170 ? -2.246 2.730 -3.801 1.00 98.25 170 LEU A C 1
ATOM 1268 O O . LEU A 1 170 ? -1.859 3.387 -2.841 1.00 98.25 170 LEU A O 1
ATOM 1272 N N . LEU A 1 171 ? -1.401 2.210 -4.695 1.00 98.56 171 LEU A N 1
ATOM 1273 C CA . LEU A 1 171 ? 0.056 2.349 -4.597 1.00 98.56 171 LEU A CA 1
ATOM 1274 C C . LEU A 1 171 ? 0.502 3.809 -4.707 1.00 98.56 171 LEU A C 1
ATOM 1276 O O . LEU A 1 171 ? 1.414 4.216 -3.990 1.00 98.56 171 LEU A O 1
ATOM 1280 N N . HIS A 1 172 ? -0.153 4.599 -5.561 1.00 98.31 172 HIS A N 1
ATOM 1281 C CA . HIS A 1 172 ? 0.091 6.033 -5.655 1.00 98.31 172 HIS A CA 1
ATOM 1282 C C . HIS A 1 172 ? -0.200 6.725 -4.315 1.00 98.31 172 HIS A C 1
ATOM 1284 O O . HIS A 1 172 ? 0.663 7.434 -3.798 1.00 98.31 172 HIS A O 1
ATOM 1290 N N . GLY A 1 173 ? -1.349 6.435 -3.694 1.00 97.94 173 GLY A N 1
ATOM 1291 C CA . GLY A 1 173 ? -1.680 6.933 -2.357 1.00 97.94 173 GLY A CA 1
ATOM 1292 C C . GLY A 1 173 ? -0.639 6.550 -1.300 1.00 97.94 173 GLY A C 1
ATOM 1293 O O . GLY A 1 173 ? -0.212 7.403 -0.526 1.00 97.94 173 GLY A O 1
ATOM 1294 N N . LEU A 1 174 ? -0.158 5.300 -1.307 1.00 98.25 174 LEU A N 1
ATOM 1295 C CA . LEU A 1 174 ? 0.871 4.853 -0.359 1.00 98.25 174 LEU A CA 1
ATOM 1296 C C . LEU A 1 174 ? 2.192 5.617 -0.511 1.00 98.25 174 LEU A C 1
ATOM 1298 O O . LEU A 1 174 ? 2.788 5.978 0.498 1.00 98.25 174 LEU A O 1
ATOM 1302 N N . ILE A 1 175 ? 2.653 5.875 -1.740 1.00 97.31 175 ILE A N 1
ATOM 1303 C CA . ILE A 1 175 ? 3.873 6.673 -1.973 1.00 97.31 175 ILE A CA 1
ATOM 1304 C C . ILE A 1 175 ? 3.665 8.130 -1.530 1.00 97.31 175 ILE A C 1
ATOM 1306 O O . ILE A 1 175 ? 4.594 8.762 -1.027 1.00 97.31 175 ILE A O 1
ATOM 1310 N N . GLY A 1 176 ? 2.451 8.663 -1.703 1.00 96.50 176 GLY A N 1
ATOM 1311 C CA . GLY A 1 176 ? 2.091 10.007 -1.256 1.00 96.50 176 GLY A CA 1
ATOM 1312 C C . GLY A 1 176 ? 2.218 10.187 0.259 1.00 96.50 176 GLY A C 1
ATOM 1313 O O . GLY A 1 176 ? 2.773 11.193 0.704 1.00 96.50 176 GLY A O 1
ATOM 1314 N N . GLU A 1 177 ? 1.758 9.199 1.032 1.00 96.88 177 GLU A N 1
ATOM 1315 C CA . GLU A 1 177 ? 1.799 9.214 2.502 1.00 96.88 177 GLU A CA 1
ATOM 1316 C C . GLU A 1 177 ? 3.174 8.805 3.066 1.00 96.88 177 GLU A C 1
ATOM 1318 O O . GLU A 1 177 ? 3.661 9.407 4.026 1.00 96.88 177 GLU A O 1
ATOM 1323 N N . HIS A 1 178 ? 3.848 7.829 2.446 1.00 97.00 178 HIS A N 1
ATOM 1324 C CA . HIS A 1 178 ? 5.093 7.238 2.954 1.00 97.00 178 HIS A CA 1
ATOM 1325 C C . HIS A 1 178 ? 6.279 7.499 2.025 1.00 97.00 178 HIS A C 1
ATOM 1327 O O . HIS A 1 178 ? 6.586 6.722 1.122 1.00 97.00 178 HIS A O 1
ATOM 1333 N N . ARG A 1 179 ? 7.021 8.577 2.299 1.00 95.25 179 ARG A N 1
ATOM 1334 C CA . ARG A 1 179 ? 8.192 8.994 1.499 1.00 95.25 179 ARG A CA 1
ATOM 1335 C C . ARG A 1 179 ? 9.524 8.374 1.942 1.00 95.25 179 ARG A C 1
ATOM 1337 O O . ARG A 1 179 ? 10.594 8.876 1.592 1.00 95.25 179 ARG A O 1
ATOM 1344 N N . ASN A 1 180 ? 9.495 7.298 2.731 1.00 96.38 180 ASN A N 1
ATOM 1345 C CA . ASN A 1 180 ? 10.708 6.567 3.094 1.00 96.38 180 ASN A CA 1
ATOM 1346 C C . ASN A 1 180 ? 11.329 5.945 1.824 1.00 96.38 180 ASN A C 1
ATOM 1348 O O . ASN A 1 180 ? 10.677 5.120 1.183 1.00 96.38 180 ASN A O 1
ATOM 1352 N N . PRO A 1 181 ? 12.583 6.273 1.453 1.00 96.56 181 PRO A N 1
ATOM 1353 C CA . PRO A 1 181 ? 13.173 5.793 0.205 1.00 96.56 181 PRO A CA 1
ATOM 1354 C C . PRO A 1 181 ? 13.222 4.268 0.050 1.00 96.56 181 PRO A C 1
ATOM 1356 O O . PRO A 1 181 ? 13.220 3.780 -1.077 1.00 96.56 181 PRO A O 1
ATOM 1359 N N . GLU A 1 182 ? 13.300 3.517 1.151 1.00 96.88 182 GLU A N 1
ATOM 1360 C CA . GLU A 1 182 ? 13.351 2.049 1.128 1.00 96.88 182 GLU A CA 1
ATOM 1361 C C . GLU A 1 182 ? 11.975 1.453 0.821 1.00 96.88 182 GLU A C 1
ATOM 1363 O O . GLU A 1 182 ? 11.863 0.539 0.005 1.00 96.88 182 GLU A O 1
ATOM 1368 N N . PHE A 1 183 ? 10.920 2.035 1.395 1.00 98.00 183 PHE A N 1
ATOM 1369 C CA . PHE A 1 183 ? 9.546 1.677 1.063 1.00 98.00 183 PHE A CA 1
ATOM 1370 C C . PHE A 1 183 ? 9.197 2.069 -0.379 1.00 98.00 183 PHE A C 1
ATOM 1372 O O . PHE A 1 183 ? 8.678 1.251 -1.136 1.00 98.00 183 PHE A O 1
ATOM 1379 N N . VAL A 1 184 ? 9.558 3.282 -0.815 1.00 98.38 184 VAL A N 1
ATOM 1380 C CA . VAL A 1 184 ? 9.316 3.732 -2.197 1.00 98.38 184 VAL A CA 1
ATOM 1381 C C . VAL A 1 184 ? 10.033 2.828 -3.211 1.00 98.38 184 VAL A C 1
ATOM 1383 O O . VAL A 1 184 ? 9.454 2.468 -4.236 1.00 98.38 184 VAL A O 1
ATOM 1386 N N . GLU A 1 185 ? 11.265 2.390 -2.922 1.00 98.00 185 GLU A N 1
ATOM 1387 C CA . GLU A 1 185 ? 11.979 1.400 -3.745 1.00 98.00 185 GLU A CA 1
ATOM 1388 C C . GLU A 1 185 ? 11.190 0.083 -3.864 1.00 98.00 185 GLU A C 1
ATOM 1390 O O . GLU A 1 185 ? 11.091 -0.485 -4.960 1.00 98.00 185 GLU A O 1
ATOM 1395 N N . GLN A 1 186 ? 10.611 -0.397 -2.760 1.00 98.25 186 GLN A N 1
ATOM 1396 C CA . GLN A 1 186 ? 9.780 -1.599 -2.745 1.00 98.25 186 GLN A CA 1
ATOM 1397 C C . GLN A 1 186 ? 8.520 -1.414 -3.600 1.00 98.25 186 GLN A C 1
ATOM 1399 O O . GLN A 1 186 ? 8.212 -2.276 -4.426 1.00 98.25 186 GLN A O 1
ATOM 1404 N N . VAL A 1 187 ? 7.838 -0.269 -3.487 1.00 98.62 187 VAL A N 1
ATOM 1405 C CA . VAL A 1 187 ? 6.664 0.037 -4.318 1.00 98.62 187 VAL A CA 1
ATOM 1406 C C . VAL A 1 187 ? 7.039 0.099 -5.799 1.00 98.62 187 VAL A C 1
ATOM 1408 O O . VAL A 1 187 ? 6.336 -0.476 -6.625 1.00 98.62 187 VAL A O 1
ATOM 1411 N N . PHE A 1 188 ? 8.161 0.723 -6.168 1.00 98.56 188 PHE A N 1
ATOM 1412 C CA . PHE A 1 188 ? 8.602 0.771 -7.570 1.00 98.56 188 PHE A CA 1
ATOM 1413 C C . PHE A 1 188 ? 8.943 -0.615 -8.121 1.00 98.56 188 PHE A C 1
ATOM 1415 O O . PHE A 1 188 ? 8.622 -0.924 -9.271 1.00 98.56 188 PHE A O 1
ATOM 1422 N N . SER A 1 189 ? 9.566 -1.461 -7.301 1.00 98.31 189 SER A N 1
ATOM 1423 C CA . SER A 1 189 ? 9.849 -2.854 -7.659 1.00 98.31 189 SER A CA 1
ATOM 1424 C C . SER A 1 189 ? 8.553 -3.632 -7.892 1.00 98.31 189 SER A C 1
ATOM 1426 O O . SER A 1 189 ? 8.435 -4.3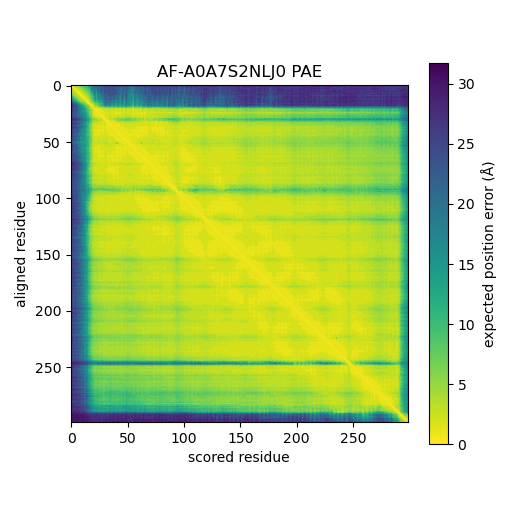54 -8.885 1.00 98.31 189 SER A O 1
ATOM 1428 N N . PHE A 1 190 ? 7.555 -3.427 -7.030 1.00 98.56 190 PHE A N 1
ATOM 1429 C CA . PHE A 1 190 ? 6.244 -4.040 -7.184 1.00 98.56 190 PHE A CA 1
ATOM 1430 C C . PHE A 1 190 ? 5.492 -3.514 -8.416 1.00 98.56 190 PHE A C 1
ATOM 1432 O O . PHE A 1 190 ? 4.977 -4.315 -9.191 1.00 98.56 190 PHE A O 1
ATOM 1439 N N . LEU A 1 191 ? 5.492 -2.200 -8.668 1.00 98.56 191 LEU A N 1
ATOM 1440 C CA . LEU A 1 191 ? 4.907 -1.597 -9.873 1.00 98.56 191 LEU A CA 1
ATOM 1441 C C . LEU A 1 191 ? 5.511 -2.184 -11.150 1.00 98.56 191 LEU A C 1
ATOM 1443 O O . LEU A 1 191 ? 4.778 -2.490 -12.090 1.00 98.56 191 LEU A O 1
ATOM 1447 N N . TYR A 1 192 ? 6.833 -2.379 -11.177 1.00 98.19 192 TYR A N 1
ATOM 1448 C CA . TYR A 1 192 ? 7.510 -3.018 -12.304 1.00 98.19 192 TYR A CA 1
ATOM 1449 C C . TYR A 1 192 ? 6.961 -4.422 -12.551 1.00 98.19 192 TYR A C 1
ATOM 1451 O O . TYR A 1 192 ? 6.614 -4.753 -13.682 1.00 98.19 192 TYR A O 1
ATOM 1459 N N . LEU A 1 193 ? 6.868 -5.229 -11.493 1.00 97.88 193 LEU A N 1
ATOM 1460 C CA . LEU A 1 193 ? 6.383 -6.602 -11.566 1.00 97.88 193 LEU A CA 1
ATOM 1461 C C . LEU A 1 193 ? 4.908 -6.664 -11.989 1.00 97.88 193 LEU A C 1
ATOM 1463 O O . LEU A 1 193 ? 4.551 -7.420 -12.888 1.00 97.88 193 LEU A O 1
ATOM 1467 N N . LEU A 1 194 ? 4.062 -5.839 -11.372 1.00 97.69 194 LEU A N 1
ATOM 1468 C CA . LEU A 1 194 ? 2.632 -5.746 -11.652 1.00 97.69 194 LEU A CA 1
ATOM 1469 C C . LEU A 1 194 ? 2.359 -5.337 -13.109 1.00 97.69 194 LEU A C 1
ATOM 1471 O O . LEU A 1 194 ? 1.423 -5.836 -13.733 1.00 97.69 194 LEU A O 1
ATOM 1475 N N . CYS A 1 195 ? 3.190 -4.446 -13.654 1.00 96.94 195 CYS A N 1
ATOM 1476 C CA . CYS A 1 195 ? 3.074 -3.945 -15.022 1.00 96.94 195 CYS A CA 1
ATOM 1477 C C . CYS A 1 195 ? 3.824 -4.801 -16.058 1.00 96.94 195 CYS A C 1
ATOM 1479 O O . CYS A 1 195 ? 3.782 -4.478 -17.247 1.00 96.94 195 CYS A O 1
ATOM 1481 N N . ASP A 1 196 ? 4.474 -5.903 -15.666 1.00 96.19 196 ASP A N 1
ATOM 1482 C CA . ASP A 1 196 ? 5.111 -6.843 -16.601 1.00 96.19 196 ASP A CA 1
ATOM 1483 C C . ASP A 1 196 ? 4.103 -7.832 -17.231 1.00 96.19 196 ASP A C 1
ATOM 1485 O O . ASP A 1 196 ? 4.369 -9.013 -17.453 1.00 96.19 196 ASP A O 1
ATOM 1489 N N . LEU A 1 197 ? 2.907 -7.333 -17.551 1.00 96.00 197 LEU A N 1
ATOM 1490 C CA . LEU A 1 197 ? 1.825 -8.029 -18.253 1.00 96.00 197 LEU A CA 1
ATOM 1491 C C . LEU A 1 197 ? 1.640 -7.440 -19.657 1.00 96.00 197 LEU A C 1
ATOM 1493 O O . LEU A 1 197 ? 2.054 -6.305 -19.889 1.00 96.00 197 LEU A O 1
ATOM 1497 N N . PRO A 1 198 ? 1.077 -8.170 -20.643 1.00 95.50 198 PRO A N 1
ATOM 1498 C CA . PRO A 1 198 ? 0.857 -7.650 -22.001 1.00 95.50 198 PRO A CA 1
ATOM 1499 C C . PRO A 1 198 ? 0.258 -6.235 -22.004 1.00 95.50 198 PRO A C 1
ATOM 1501 O O . PRO A 1 198 ? -0.563 -5.914 -21.144 1.00 95.50 198 PRO A O 1
ATOM 1504 N N . ALA A 1 199 ? 0.714 -5.381 -22.926 1.00 94.88 199 ALA A N 1
ATOM 1505 C CA . ALA A 1 199 ? 0.379 -3.955 -22.920 1.00 94.88 199 ALA A CA 1
ATOM 1506 C C . ALA A 1 199 ? -1.141 -3.724 -22.914 1.00 94.88 199 ALA A C 1
ATOM 1508 O O . ALA A 1 199 ? -1.624 -2.865 -22.189 1.00 94.88 199 ALA A O 1
ATOM 1509 N N . GLU A 1 200 ? -1.893 -4.581 -23.601 1.00 94.19 200 GLU A N 1
ATOM 1510 C CA . GLU A 1 200 ? -3.353 -4.541 -23.718 1.00 94.19 200 GLU A CA 1
ATOM 1511 C C . GLU A 1 200 ? -4.081 -4.688 -22.371 1.00 94.19 200 GLU A C 1
ATOM 1513 O O . GLU A 1 200 ? -5.249 -4.328 -22.254 1.00 94.19 200 GLU A O 1
ATOM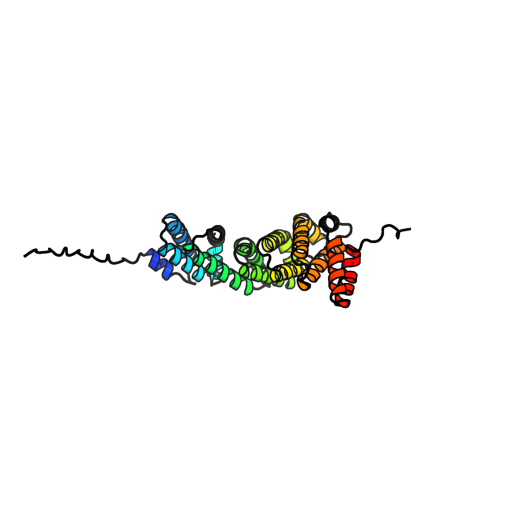 1518 N N . VAL A 1 201 ? -3.408 -5.244 -21.359 1.00 96.25 201 VAL A N 1
ATOM 1519 C CA . VAL A 1 201 ? -3.949 -5.424 -20.006 1.00 96.25 201 VAL A CA 1
ATOM 1520 C C . VAL A 1 201 ? -3.632 -4.227 -19.111 1.00 96.25 201 VAL A C 1
ATOM 1522 O O . VAL A 1 201 ? -4.443 -3.864 -18.263 1.00 96.25 201 VAL A O 1
ATOM 1525 N N . VAL A 1 202 ? -2.449 -3.636 -19.277 1.00 97.06 202 VAL A N 1
ATOM 1526 C CA . VAL A 1 202 ? -1.900 -2.619 -18.365 1.00 97.06 202 VAL A CA 1
ATOM 1527 C C . VAL A 1 202 ? -2.189 -1.198 -18.849 1.00 97.06 202 VAL A C 1
ATOM 1529 O O . VAL A 1 202 ? -2.330 -0.296 -18.031 1.00 97.06 202 VAL A O 1
ATOM 1532 N N . GLU A 1 203 ? -2.296 -0.994 -20.164 1.00 95.56 203 GLU A N 1
ATOM 1533 C CA . GLU A 1 203 ? -2.418 0.328 -20.785 1.00 95.56 203 GLU A CA 1
ATOM 1534 C C . GLU A 1 203 ? -3.616 1.110 -20.245 1.00 95.56 203 GLU A C 1
ATOM 1536 O O . GLU A 1 203 ? -3.451 2.255 -19.837 1.00 95.56 203 GLU A O 1
ATOM 1541 N N . ALA A 1 204 ? -4.812 0.515 -20.208 1.00 95.94 204 ALA A N 1
ATOM 1542 C CA . ALA A 1 204 ? -6.001 1.216 -19.724 1.00 95.94 204 ALA A CA 1
ATOM 1543 C C . ALA A 1 204 ? -5.892 1.597 -18.229 1.00 95.94 204 ALA A C 1
ATOM 1545 O O . ALA A 1 204 ? -5.983 2.790 -17.946 1.00 95.94 204 ALA A O 1
ATOM 1546 N N . PRO A 1 205 ? -5.593 0.668 -17.293 1.00 97.00 205 PRO A N 1
ATOM 1547 C CA . PRO A 1 205 ? -5.385 1.022 -15.886 1.00 97.00 205 PRO A CA 1
ATOM 1548 C C . PRO A 1 205 ? -4.305 2.085 -15.658 1.00 97.00 205 PRO A C 1
ATOM 1550 O O . PRO A 1 205 ? -4.468 2.954 -14.810 1.00 97.00 205 PRO A O 1
ATOM 1553 N N . LEU A 1 206 ? -3.195 2.035 -16.402 1.00 96.69 206 LEU A N 1
ATOM 1554 C CA . LEU A 1 206 ? -2.116 3.012 -16.244 1.00 96.69 206 LEU A CA 1
ATOM 1555 C C . LEU A 1 206 ? -2.481 4.383 -16.830 1.00 96.69 206 LEU A C 1
ATOM 1557 O O . LEU A 1 206 ? -2.078 5.397 -16.273 1.00 96.69 206 LEU A O 1
ATOM 1561 N N . ASN A 1 207 ? -3.266 4.436 -17.911 1.00 95.88 207 ASN A N 1
ATOM 1562 C CA . ASN A 1 207 ? -3.797 5.701 -18.431 1.00 95.88 207 ASN A CA 1
ATOM 1563 C C . ASN A 1 207 ? -4.841 6.332 -17.493 1.00 95.88 207 ASN A C 1
ATOM 1565 O O . ASN A 1 207 ? -4.968 7.552 -17.455 1.00 95.88 207 ASN A O 1
ATOM 1569 N N . GLU A 1 208 ? -5.582 5.524 -16.730 1.00 96.56 208 GLU A N 1
ATOM 1570 C CA . GLU A 1 208 ? -6.478 6.028 -15.679 1.00 96.56 208 GLU A CA 1
ATOM 1571 C C . GLU A 1 208 ? -5.704 6.652 -14.505 1.00 96.56 208 GLU A C 1
ATOM 1573 O O . GLU A 1 208 ? -6.255 7.489 -13.797 1.00 96.56 208 GLU A O 1
ATOM 1578 N N . GLU A 1 209 ? -4.426 6.296 -14.345 1.00 97.00 209 GLU A N 1
ATOM 1579 C CA . GLU A 1 209 ? -3.572 6.677 -13.218 1.00 97.00 209 GLU A CA 1
ATOM 1580 C C . GLU A 1 209 ? -2.232 7.283 -13.685 1.00 97.00 209 GLU A C 1
ATOM 1582 O O . GLU A 1 209 ? -1.168 6.972 -13.154 1.00 97.00 209 GLU A O 1
ATOM 1587 N N . LEU A 1 210 ? -2.247 8.148 -14.709 1.00 96.25 210 LEU A N 1
ATOM 1588 C CA . LEU A 1 210 ? -1.018 8.735 -15.279 1.00 96.25 210 LEU A CA 1
ATOM 1589 C C . LEU A 1 210 ? -0.202 9.555 -14.271 1.00 96.25 210 LEU A C 1
ATOM 1591 O O . LEU A 1 210 ? 1.018 9.665 -14.411 1.00 96.25 210 LEU A O 1
ATOM 1595 N N . GLU A 1 211 ? -0.852 10.120 -13.253 1.00 97.56 211 GLU A N 1
ATOM 1596 C CA . GLU A 1 211 ? -0.202 10.950 -12.235 1.00 97.56 211 GLU A CA 1
ATOM 1597 C C . GLU A 1 211 ? 0.866 10.178 -11.446 1.00 97.56 211 GLU A C 1
ATOM 1599 O O . GLU A 1 211 ? 1.871 10.770 -11.042 1.00 97.56 211 GLU A O 1
ATOM 1604 N N . ILE A 1 212 ? 0.740 8.847 -11.330 1.00 98.00 212 ILE A N 1
ATOM 1605 C CA . ILE A 1 212 ? 1.758 8.006 -10.688 1.00 98.00 212 ILE A CA 1
ATOM 1606 C C . ILE A 1 212 ? 3.129 8.137 -11.365 1.00 98.00 212 ILE A C 1
ATOM 1608 O O . ILE A 1 212 ? 4.158 8.010 -10.705 1.00 98.00 212 ILE A O 1
ATOM 1612 N N . ILE A 1 213 ? 3.171 8.434 -12.669 1.00 97.88 213 ILE A N 1
ATOM 1613 C CA . ILE A 1 213 ? 4.417 8.669 -13.410 1.00 97.88 213 ILE A CA 1
ATOM 1614 C C . ILE A 1 213 ? 5.111 9.924 -12.878 1.00 97.88 213 ILE A C 1
ATOM 1616 O O . ILE A 1 213 ? 6.324 9.908 -12.655 1.00 97.88 213 ILE A O 1
ATOM 1620 N N . GLY A 1 214 ? 4.343 10.992 -12.650 1.00 97.50 214 GLY A N 1
ATOM 1621 C CA . GLY A 1 214 ? 4.842 12.230 -12.059 1.00 97.50 214 GLY A CA 1
ATOM 1622 C C . GLY A 1 214 ? 5.407 11.988 -10.667 1.00 97.50 214 GLY A C 1
ATOM 1623 O O . GLY A 1 214 ? 6.542 12.375 -10.396 1.00 97.50 214 GLY A O 1
ATOM 1624 N N . THR A 1 215 ? 4.678 11.244 -9.836 1.00 98.06 215 THR A N 1
ATOM 1625 C CA . THR A 1 215 ? 5.118 10.871 -8.486 1.00 98.06 215 THR A CA 1
ATOM 1626 C C . THR A 1 215 ? 6.389 10.024 -8.505 1.00 98.06 215 THR A C 1
ATOM 1628 O O . THR A 1 215 ? 7.302 10.270 -7.717 1.00 98.06 215 THR A O 1
ATOM 1631 N N . VAL A 1 216 ? 6.524 9.073 -9.439 1.00 98.19 216 VAL A N 1
ATOM 1632 C CA . VAL A 1 216 ? 7.773 8.312 -9.611 1.00 98.19 216 VAL A CA 1
ATOM 1633 C C . VAL A 1 216 ? 8.938 9.259 -9.896 1.00 98.19 216 VAL A C 1
ATOM 1635 O O . VAL A 1 216 ? 9.979 9.160 -9.249 1.00 98.19 216 VAL A O 1
ATOM 1638 N N . VAL A 1 217 ? 8.775 10.193 -10.837 1.00 97.62 217 VAL A N 1
ATOM 1639 C CA . VAL A 1 217 ? 9.831 11.154 -11.179 1.00 97.62 217 VAL A CA 1
ATOM 1640 C C . VAL A 1 217 ? 10.150 12.083 -10.004 1.00 97.62 217 VAL A C 1
ATOM 1642 O O . VAL A 1 217 ? 11.329 12.288 -9.717 1.00 97.62 217 VAL A O 1
ATOM 1645 N N . GLU A 1 218 ? 9.144 12.590 -9.288 1.00 97.56 218 GLU A N 1
ATOM 1646 C CA . GLU A 1 218 ? 9.317 13.428 -8.093 1.00 97.56 218 GLU A CA 1
ATOM 1647 C C . GLU A 1 218 ? 10.166 12.711 -7.035 1.00 97.56 218 GLU A C 1
ATOM 1649 O O . GLU A 1 218 ? 11.192 13.238 -6.608 1.00 97.56 218 GLU A O 1
ATOM 1654 N N . MET A 1 219 ? 9.821 11.472 -6.674 1.00 97.69 219 MET A N 1
ATOM 1655 C CA . MET A 1 219 ? 10.567 10.707 -5.664 1.00 97.69 219 MET A CA 1
ATOM 1656 C C . MET A 1 219 ? 12.030 10.476 -6.064 1.00 97.69 219 MET A C 1
ATOM 1658 O O . MET A 1 219 ? 12.934 10.504 -5.223 1.00 97.69 219 MET A O 1
ATOM 1662 N N . LEU A 1 220 ? 12.293 10.283 -7.359 1.00 96.94 220 LEU A N 1
ATOM 1663 C CA . LEU A 1 220 ? 13.658 10.194 -7.866 1.00 96.94 220 LEU A CA 1
ATOM 1664 C C . LEU A 1 220 ? 14.403 11.537 -7.761 1.00 96.94 220 LEU A C 1
ATOM 1666 O O . LEU A 1 220 ? 15.602 11.546 -7.477 1.00 96.94 220 LEU A O 1
ATOM 1670 N N . GLN A 1 221 ? 13.732 12.672 -7.952 1.00 95.56 221 GLN A N 1
ATOM 1671 C CA . GLN A 1 221 ? 14.341 13.998 -7.793 1.00 95.56 221 GLN A CA 1
ATOM 1672 C C . GLN A 1 221 ? 14.634 14.338 -6.328 1.00 95.56 221 GLN A C 1
ATOM 1674 O O . GLN A 1 221 ? 15.639 14.992 -6.047 1.00 95.56 221 GLN A O 1
ATOM 1679 N N . GLU A 1 222 ? 13.797 13.881 -5.394 1.00 95.62 222 GLU A N 1
ATOM 1680 C CA . GLU A 1 222 ? 13.974 14.122 -3.956 1.00 95.62 222 GLU A CA 1
ATOM 1681 C C . GLU A 1 222 ? 15.150 13.335 -3.358 1.00 95.62 222 GLU A C 1
ATOM 1683 O O . GLU A 1 222 ? 15.792 13.790 -2.408 1.00 95.62 222 GLU A O 1
ATOM 1688 N N . ALA A 1 223 ? 15.495 12.184 -3.945 1.00 94.31 223 ALA A N 1
ATOM 1689 C CA . ALA A 1 223 ? 16.569 11.313 -3.469 1.00 94.31 223 ALA A CA 1
ATOM 1690 C C . ALA A 1 223 ? 17.610 10.977 -4.565 1.00 94.31 223 ALA A C 1
ATOM 1692 O O . ALA A 1 223 ? 17.859 9.801 -4.863 1.00 94.31 223 ALA A O 1
ATOM 1693 N N . PRO A 1 224 ? 18.318 11.982 -5.121 1.00 91.50 224 PRO A N 1
ATOM 1694 C CA . PRO A 1 224 ? 19.212 11.808 -6.271 1.00 91.50 224 PRO A CA 1
ATOM 1695 C C . PRO A 1 224 ? 20.481 11.010 -5.943 1.00 91.50 224 PRO A C 1
ATOM 1697 O O . PRO A 1 224 ? 21.169 10.535 -6.840 1.00 91.50 224 PRO A O 1
ATOM 1700 N N . LEU A 1 225 ? 20.816 10.863 -4.656 1.00 91.44 225 LEU A N 1
ATOM 1701 C CA . LEU A 1 225 ? 21.976 10.097 -4.189 1.00 91.44 225 LEU A CA 1
ATOM 1702 C C . LEU A 1 225 ? 21.620 8.663 -3.768 1.00 91.44 225 LEU A C 1
ATOM 1704 O O . LEU A 1 225 ? 22.525 7.853 -3.557 1.00 91.44 225 LEU A O 1
ATOM 1708 N N . ASN A 1 226 ? 20.331 8.322 -3.655 1.00 93.88 226 ASN A N 1
ATOM 1709 C CA . ASN A 1 226 ? 19.914 6.960 -3.336 1.00 93.88 226 ASN A CA 1
ATOM 1710 C C . ASN A 1 226 ? 19.930 6.102 -4.604 1.00 93.88 226 ASN A C 1
ATOM 1712 O O . ASN A 1 226 ? 18.934 5.977 -5.310 1.00 93.88 226 ASN A O 1
ATOM 1716 N N . MET A 1 227 ? 21.083 5.504 -4.897 1.00 90.00 227 MET A N 1
ATOM 1717 C CA . MET A 1 227 ? 21.283 4.758 -6.142 1.00 90.00 227 MET A CA 1
ATOM 1718 C C . MET A 1 227 ? 20.355 3.551 -6.292 1.00 90.00 227 MET A C 1
ATOM 1720 O O . MET A 1 227 ? 19.986 3.240 -7.416 1.00 90.00 227 MET A O 1
ATOM 1724 N N . ARG A 1 228 ? 19.938 2.889 -5.203 1.00 93.56 228 ARG A N 1
ATOM 1725 C CA . ARG A 1 228 ? 18.973 1.781 -5.303 1.00 93.56 228 ARG A CA 1
ATOM 1726 C C . ARG A 1 228 ? 17.642 2.283 -5.855 1.00 93.56 228 ARG A C 1
ATOM 1728 O O . ARG A 1 228 ? 17.182 1.795 -6.883 1.00 93.56 228 ARG A O 1
ATOM 1735 N N . LEU A 1 229 ? 17.116 3.345 -5.247 1.00 95.88 229 LEU A N 1
ATOM 1736 C CA . LEU A 1 229 ? 15.883 3.987 -5.686 1.00 95.88 229 LEU A CA 1
ATOM 1737 C C . LEU A 1 229 ? 15.992 4.513 -7.127 1.00 95.88 229 LEU A C 1
ATOM 1739 O O . LEU A 1 229 ? 15.117 4.221 -7.940 1.00 95.88 229 LEU A O 1
ATOM 1743 N N . GLN A 1 230 ? 17.090 5.203 -7.473 1.00 94.25 230 GLN A N 1
ATOM 1744 C CA . GLN A 1 230 ? 17.346 5.682 -8.842 1.00 94.25 230 GLN A CA 1
ATOM 1745 C C . GLN A 1 230 ? 17.276 4.553 -9.869 1.00 94.25 230 GLN A C 1
ATOM 1747 O O . GLN A 1 230 ? 16.609 4.674 -10.894 1.00 94.25 230 GLN A O 1
ATOM 1752 N N . MET A 1 231 ? 17.953 3.440 -9.594 1.00 92.12 231 MET A N 1
ATOM 1753 C CA . MET A 1 231 ? 18.026 2.302 -10.506 1.00 92.12 231 MET A CA 1
ATOM 1754 C C . MET A 1 231 ? 16.659 1.646 -10.695 1.00 92.12 231 MET A C 1
ATOM 1756 O O . MET A 1 231 ? 16.277 1.352 -11.829 1.00 92.12 231 MET A O 1
ATOM 1760 N N . THR A 1 232 ? 15.917 1.446 -9.606 1.00 96.12 232 THR A N 1
ATOM 1761 C CA . THR A 1 232 ? 14.583 0.840 -9.639 1.00 96.12 232 THR A CA 1
ATOM 1762 C C . THR A 1 232 ? 13.579 1.741 -10.359 1.00 96.12 232 THR A C 1
ATOM 1764 O O . THR A 1 232 ? 12.889 1.275 -11.267 1.00 96.12 232 THR A O 1
ATOM 1767 N N . GLY A 1 233 ? 13.543 3.039 -10.047 1.00 97.00 233 GLY A N 1
ATOM 1768 C CA . GLY A 1 233 ? 12.624 3.978 -10.694 1.00 97.00 233 GLY A CA 1
ATOM 1769 C C . GLY A 1 233 ? 12.945 4.210 -12.173 1.00 97.00 233 GLY A C 1
ATOM 1770 O O . GLY A 1 233 ? 12.053 4.133 -13.014 1.00 97.00 233 GLY A O 1
ATOM 1771 N N . LEU A 1 234 ? 14.219 4.388 -12.544 1.00 95.50 234 LEU A N 1
ATOM 1772 C CA . LEU A 1 234 ? 14.607 4.512 -13.958 1.00 95.50 234 LEU A CA 1
ATOM 1773 C C . LEU A 1 234 ? 14.307 3.238 -14.755 1.00 95.50 234 LEU A C 1
ATOM 1775 O O . LEU A 1 234 ? 13.930 3.320 -15.925 1.00 95.50 234 LEU A O 1
ATOM 1779 N N . ARG A 1 235 ? 14.446 2.059 -14.136 1.00 95.31 235 ARG A N 1
ATOM 1780 C CA . ARG A 1 235 ? 14.055 0.782 -14.744 1.00 95.31 235 ARG A CA 1
ATOM 1781 C C . ARG A 1 235 ? 12.551 0.701 -14.983 1.00 95.31 235 ARG A C 1
ATOM 1783 O O . ARG A 1 235 ? 12.147 0.253 -16.056 1.00 95.31 235 ARG A O 1
ATOM 1790 N N . LEU A 1 236 ? 11.747 1.129 -14.012 1.00 97.44 236 LEU A N 1
ATOM 1791 C CA . LEU A 1 236 ? 10.292 1.202 -14.131 1.00 97.44 236 LEU A CA 1
ATOM 1792 C C . LEU A 1 236 ? 9.876 2.111 -15.291 1.00 97.44 236 LEU A C 1
ATOM 1794 O O . LEU A 1 236 ? 9.206 1.657 -16.217 1.00 97.44 236 LEU A O 1
ATOM 1798 N N . LEU A 1 237 ? 10.367 3.352 -15.302 1.00 97.12 237 LEU A N 1
ATOM 1799 C CA . LEU A 1 237 ? 10.060 4.320 -16.356 1.00 97.12 237 LEU A CA 1
ATOM 1800 C C . LEU A 1 237 ? 10.512 3.819 -17.738 1.00 97.12 237 LEU A C 1
ATOM 1802 O O . LEU A 1 237 ? 9.789 3.967 -18.723 1.00 97.12 237 LEU A O 1
ATOM 1806 N N . ALA A 1 238 ? 11.699 3.210 -17.838 1.00 95.25 238 ALA A N 1
ATOM 1807 C CA . ALA A 1 238 ? 12.199 2.665 -19.102 1.00 95.25 238 ALA A CA 1
ATOM 1808 C C . ALA A 1 238 ? 11.338 1.496 -19.608 1.00 95.25 238 ALA A C 1
ATOM 1810 O O . ALA A 1 238 ? 11.089 1.383 -20.812 1.00 95.25 238 ALA A O 1
ATOM 1811 N N . MET A 1 239 ? 10.858 0.637 -18.703 1.00 95.75 239 MET A N 1
ATOM 1812 C CA . MET A 1 239 ? 9.934 -0.442 -19.049 1.00 95.75 239 MET A CA 1
ATOM 1813 C C . MET A 1 239 ? 8.620 0.118 -19.591 1.00 95.75 239 MET A C 1
ATOM 1815 O O . MET A 1 239 ? 8.221 -0.279 -20.682 1.00 95.75 239 MET A O 1
ATOM 1819 N N . TRP A 1 240 ? 8.002 1.095 -18.924 1.00 96.38 240 TRP A N 1
ATOM 1820 C CA . TRP A 1 240 ? 6.782 1.727 -19.436 1.00 96.38 240 TRP A CA 1
ATOM 1821 C C . TRP A 1 240 ? 7.009 2.405 -20.794 1.00 96.38 240 TRP A C 1
ATOM 1823 O O . TRP A 1 240 ? 6.272 2.150 -21.744 1.00 96.38 240 TRP A O 1
ATOM 1833 N N . CYS A 1 241 ? 8.080 3.188 -20.942 1.00 93.50 241 CYS A N 1
ATOM 1834 C CA . CYS A 1 241 ? 8.386 3.874 -22.200 1.00 93.50 241 CYS A CA 1
ATOM 1835 C C . CYS A 1 241 ? 8.620 2.903 -23.374 1.00 93.50 241 CYS A C 1
ATOM 1837 O O . CYS A 1 241 ? 8.203 3.165 -24.504 1.00 93.50 241 CYS A O 1
ATOM 1839 N N . THR A 1 242 ? 9.286 1.769 -23.131 1.00 92.12 242 THR A N 1
ATOM 1840 C CA . THR A 1 242 ? 9.512 0.753 -24.172 1.00 92.12 242 THR A CA 1
ATOM 1841 C C . THR A 1 242 ? 8.270 -0.065 -24.482 1.00 92.12 242 THR A C 1
ATOM 1843 O O . THR A 1 242 ? 7.998 -0.315 -25.656 1.00 92.12 242 THR A O 1
ATOM 1846 N N . ARG A 1 243 ? 7.528 -0.481 -23.453 1.00 92.88 243 ARG A N 1
ATOM 1847 C CA . ARG A 1 243 ? 6.364 -1.359 -23.585 1.00 92.88 243 ARG A CA 1
ATOM 1848 C C . ARG A 1 243 ? 5.194 -0.668 -24.270 1.00 92.88 243 ARG A C 1
ATOM 1850 O O . ARG A 1 243 ? 4.570 -1.271 -25.133 1.00 92.88 243 ARG A O 1
ATOM 1857 N N . PHE A 1 244 ? 4.953 0.596 -23.937 1.00 92.88 244 PHE A N 1
ATOM 1858 C CA . PHE A 1 244 ? 3.866 1.397 -24.503 1.00 92.88 244 PHE A CA 1
ATOM 1859 C C . PHE A 1 244 ? 4.336 2.274 -25.667 1.00 92.88 244 PHE A C 1
ATOM 1861 O O . PHE A 1 244 ? 3.745 3.303 -25.981 1.00 92.88 244 PHE A O 1
ATOM 1868 N N . ARG A 1 245 ? 5.425 1.891 -26.345 1.00 87.94 245 ARG A N 1
ATOM 1869 C CA . ARG A 1 245 ? 5.909 2.637 -27.508 1.00 87.94 245 ARG A CA 1
ATOM 1870 C C . ARG A 1 245 ? 4.844 2.629 -28.610 1.00 87.94 245 ARG A C 1
ATOM 1872 O O . ARG A 1 245 ? 4.579 1.589 -29.203 1.00 87.94 245 ARG A O 1
ATOM 1879 N N . GLY A 1 246 ? 4.307 3.806 -28.924 1.00 81.69 246 GLY A N 1
ATOM 1880 C CA . GLY A 1 246 ? 3.249 3.972 -29.927 1.00 81.69 246 GLY A CA 1
ATOM 1881 C C . GLY A 1 246 ? 1.834 3.707 -29.402 1.00 81.69 246 GLY A C 1
ATOM 1882 O O . GLY A 1 246 ? 0.914 3.624 -30.210 1.00 81.69 246 GLY A O 1
ATOM 1883 N N . HIS A 1 247 ? 1.675 3.580 -28.082 1.00 74.25 247 HIS A N 1
ATOM 1884 C CA . HIS A 1 247 ? 0.422 3.288 -27.397 1.00 74.25 247 HIS A CA 1
ATOM 1885 C C . HIS A 1 247 ? 0.180 4.305 -26.272 1.00 74.25 247 HIS A C 1
ATOM 1887 O O . HIS A 1 247 ? 0.965 4.382 -25.326 1.00 74.25 247 HIS A O 1
ATOM 1893 N N . GLY A 1 248 ? -0.905 5.072 -26.393 1.00 74.50 248 GLY A N 1
ATOM 1894 C CA . GLY A 1 248 ? -1.379 5.997 -25.362 1.00 74.50 248 GLY A CA 1
ATOM 1895 C C . GLY A 1 248 ? -0.458 7.181 -25.051 1.00 74.50 248 GLY A C 1
ATOM 1896 O O . GLY A 1 248 ? 0.538 7.429 -25.734 1.00 74.50 248 GLY A O 1
ATOM 1897 N N . ASP A 1 249 ? -0.812 7.895 -23.983 1.00 93.19 249 ASP A N 1
ATOM 1898 C CA . ASP A 1 249 ? -0.129 9.116 -23.540 1.00 93.19 249 ASP A CA 1
ATOM 1899 C C . ASP A 1 249 ? 1.083 8.807 -22.639 1.00 93.19 249 ASP A C 1
ATOM 1901 O O . ASP A 1 249 ? 1.927 9.666 -22.405 1.00 93.19 249 ASP A O 1
ATOM 1905 N N . ILE A 1 250 ? 1.246 7.553 -22.189 1.00 94.31 250 ILE A N 1
ATOM 1906 C CA . ILE A 1 250 ? 2.261 7.139 -21.203 1.00 94.31 250 ILE A CA 1
ATOM 1907 C C . ILE A 1 250 ? 3.692 7.582 -21.582 1.00 94.31 250 ILE A C 1
ATOM 1909 O O . ILE A 1 250 ? 4.351 8.220 -20.756 1.00 94.31 250 ILE A O 1
ATOM 1913 N N . PRO A 1 251 ? 4.235 7.301 -22.790 1.00 93.50 251 PRO A N 1
ATOM 1914 C CA . PRO A 1 251 ? 5.590 7.739 -23.129 1.00 93.50 251 PRO A CA 1
ATOM 1915 C C . PRO A 1 251 ? 5.730 9.262 -23.240 1.00 93.50 251 PRO A C 1
ATOM 1917 O O . PRO A 1 251 ? 6.831 9.775 -23.022 1.00 93.50 251 PRO A O 1
ATOM 1920 N N . ASP A 1 252 ? 4.658 9.962 -23.617 1.00 93.06 252 ASP A N 1
ATOM 1921 C CA . ASP A 1 252 ? 4.629 11.423 -23.716 1.00 93.06 252 ASP A CA 1
ATOM 1922 C C . ASP A 1 252 ? 4.639 12.029 -22.309 1.00 93.06 252 ASP A C 1
ATOM 1924 O O . ASP A 1 252 ? 5.523 12.825 -22.000 1.00 93.06 252 ASP A O 1
ATOM 1928 N N . THR A 1 253 ? 3.793 11.528 -21.409 1.00 95.81 253 THR A N 1
ATOM 1929 C CA . THR A 1 253 ? 3.751 11.895 -19.990 1.00 95.81 253 THR A CA 1
ATOM 1930 C C . THR A 1 253 ? 5.098 11.676 -19.290 1.00 95.81 253 THR A C 1
ATOM 1932 O O . THR A 1 253 ? 5.588 12.561 -18.590 1.00 95.81 253 THR A O 1
ATOM 1935 N N . ILE A 1 254 ? 5.770 10.538 -19.520 1.00 95.19 254 ILE A N 1
ATOM 1936 C CA . ILE A 1 254 ? 7.118 10.285 -18.965 1.00 95.19 254 ILE A CA 1
ATOM 1937 C C . ILE A 1 254 ? 8.122 11.359 -19.423 1.00 95.19 254 ILE A C 1
ATOM 1939 O O . ILE A 1 254 ? 8.985 11.786 -18.648 1.00 95.19 254 ILE A O 1
ATOM 1943 N N . ARG A 1 255 ? 8.031 11.802 -20.684 1.00 93.12 255 ARG A N 1
ATOM 1944 C CA . ARG A 1 255 ? 8.889 12.866 -21.223 1.00 93.12 255 ARG A CA 1
ATOM 1945 C C . ARG A 1 255 ? 8.541 14.226 -20.624 1.00 93.12 255 ARG A C 1
ATOM 1947 O O . ARG A 1 255 ? 9.459 14.951 -20.244 1.00 93.12 255 ARG A O 1
ATOM 1954 N N . GLU A 1 256 ? 7.258 14.545 -20.500 1.00 94.88 256 GLU A N 1
ATOM 1955 C CA . GLU A 1 256 ? 6.762 15.806 -19.937 1.00 94.88 256 GLU A CA 1
ATOM 1956 C C . GLU A 1 256 ? 7.180 16.007 -18.477 1.00 94.88 256 GLU A C 1
ATOM 1958 O O . GLU A 1 256 ? 7.629 17.096 -18.119 1.00 94.88 256 GLU A O 1
ATOM 1963 N N . TYR A 1 257 ? 7.144 14.953 -17.656 1.00 96.44 257 TYR A N 1
ATOM 1964 C CA . TYR A 1 257 ? 7.627 15.014 -16.272 1.00 96.44 257 TYR A CA 1
ATOM 1965 C C . TYR A 1 257 ? 9.156 15.130 -16.148 1.00 96.44 257 TYR A C 1
ATOM 1967 O O . TYR A 1 257 ? 9.676 15.317 -15.050 1.00 96.44 257 TYR A O 1
ATOM 1975 N N . GLY A 1 258 ? 9.907 15.065 -17.252 1.00 93.69 258 GLY A N 1
ATOM 1976 C CA . GLY A 1 258 ? 11.346 15.328 -17.247 1.00 93.69 258 GLY A CA 1
ATOM 1977 C C . GLY A 1 258 ? 12.220 14.121 -16.895 1.00 93.69 258 GLY A C 1
ATOM 1978 O O . GLY A 1 258 ? 13.361 14.300 -16.461 1.00 93.69 258 GLY A O 1
ATOM 1979 N N . ALA A 1 259 ? 11.746 12.890 -17.131 1.00 93.25 259 ALA A N 1
ATOM 1980 C CA . ALA A 1 259 ? 12.537 11.672 -16.906 1.00 93.25 259 ALA A CA 1
ATOM 1981 C C . ALA A 1 259 ? 13.870 11.654 -17.689 1.00 93.25 259 ALA A C 1
ATOM 1983 O O . ALA A 1 259 ? 14.844 11.047 -17.243 1.00 93.25 259 ALA A O 1
ATOM 1984 N N . GLY A 1 260 ? 13.934 12.357 -18.829 1.00 92.38 260 GLY A N 1
ATOM 1985 C CA . GLY A 1 260 ? 15.153 12.534 -19.628 1.00 92.38 260 GLY A CA 1
ATOM 1986 C C . GLY A 1 260 ? 16.294 13.199 -18.859 1.00 92.38 260 GLY A C 1
ATOM 1987 O O . GLY A 1 260 ? 17.381 12.635 -18.748 1.00 92.38 260 GLY A O 1
ATOM 1988 N N . ALA A 1 261 ? 16.025 14.364 -18.267 1.00 92.31 261 ALA A N 1
ATOM 1989 C CA . ALA A 1 261 ? 17.015 15.093 -17.477 1.00 92.31 261 ALA A CA 1
ATOM 1990 C C . ALA A 1 261 ? 17.458 14.284 -16.248 1.00 92.31 261 ALA A C 1
ATOM 1992 O O . ALA A 1 261 ? 18.646 14.220 -15.933 1.00 92.31 261 ALA A O 1
ATOM 1993 N N . LEU A 1 262 ? 16.507 13.601 -15.604 1.00 92.69 262 LEU A N 1
ATOM 1994 C CA . LEU A 1 262 ? 16.777 12.746 -14.453 1.00 92.69 262 LEU A CA 1
ATOM 1995 C C . LEU A 1 262 ? 17.731 11.598 -14.800 1.00 92.69 262 LEU A C 1
ATOM 1997 O O . LEU A 1 262 ? 18.694 11.342 -14.078 1.00 92.69 262 LEU A O 1
ATOM 2001 N N . PHE A 1 263 ? 17.496 10.936 -15.934 1.00 93.56 263 PHE A N 1
ATOM 2002 C CA . PHE A 1 263 ? 18.375 9.896 -16.458 1.00 93.56 263 PHE A CA 1
ATOM 2003 C C . PHE A 1 263 ? 19.795 10.421 -16.725 1.00 93.56 263 PHE A C 1
ATOM 2005 O O . PHE A 1 263 ? 20.768 9.798 -16.293 1.00 93.56 263 PHE A O 1
ATOM 2012 N N . GLU A 1 264 ? 19.933 11.566 -17.400 1.00 93.31 264 GLU A N 1
ATOM 2013 C CA . GLU A 1 264 ? 21.244 12.158 -17.696 1.00 93.31 264 GLU A CA 1
ATOM 2014 C C . GLU A 1 264 ? 22.024 12.501 -16.423 1.00 93.31 264 GLU A C 1
ATOM 2016 O O . GLU A 1 264 ? 23.227 12.231 -16.327 1.00 93.31 264 GLU A O 1
ATOM 2021 N N . ASP A 1 265 ? 21.343 13.067 -15.427 1.00 92.06 265 ASP A N 1
ATOM 2022 C CA . ASP A 1 265 ? 21.953 13.405 -14.149 1.00 92.06 265 ASP A CA 1
ATOM 2023 C C . ASP A 1 265 ? 22.354 12.159 -13.358 1.00 92.06 265 ASP A C 1
ATOM 2025 O O . ASP A 1 265 ? 23.478 12.110 -12.849 1.00 92.06 265 ASP A O 1
ATOM 2029 N N . ALA A 1 266 ? 21.513 11.121 -13.319 1.00 91.38 266 ALA A N 1
ATOM 2030 C CA . ALA A 1 266 ? 21.841 9.852 -12.672 1.00 91.38 266 ALA A CA 1
ATOM 2031 C C . ALA A 1 266 ? 23.087 9.198 -13.297 1.00 91.38 266 ALA A C 1
ATOM 2033 O O . ALA A 1 266 ? 24.012 8.805 -12.579 1.00 91.38 266 ALA A O 1
ATOM 2034 N N . VAL A 1 267 ? 23.174 9.152 -14.633 1.00 92.12 267 VAL A N 1
ATOM 2035 C CA . VAL A 1 267 ? 24.357 8.645 -15.355 1.00 92.12 267 VAL A CA 1
ATOM 2036 C C . VAL A 1 267 ? 25.600 9.470 -15.012 1.00 92.12 267 VAL A C 1
ATOM 2038 O O . VAL A 1 267 ? 26.650 8.909 -14.694 1.00 92.12 267 VAL A O 1
ATOM 2041 N N . ARG A 1 268 ? 25.485 10.803 -15.004 1.00 92.88 268 ARG A N 1
ATOM 2042 C CA . ARG A 1 268 ? 26.591 11.716 -14.676 1.00 92.88 268 ARG A CA 1
ATOM 2043 C C . ARG A 1 268 ? 27.053 11.587 -13.223 1.00 92.88 268 ARG A C 1
ATOM 2045 O O . ARG A 1 268 ? 28.231 11.801 -12.934 1.00 92.88 268 ARG A O 1
ATOM 2052 N N . VAL A 1 269 ? 26.144 11.319 -12.288 1.00 91.06 269 VAL A N 1
ATOM 2053 C CA . VAL A 1 269 ? 26.475 11.075 -10.875 1.00 91.06 269 VAL A CA 1
ATOM 2054 C C . VAL A 1 269 ? 27.221 9.751 -10.736 1.00 91.06 269 VAL A C 1
ATOM 2056 O O . VAL A 1 269 ? 28.315 9.745 -10.177 1.00 91.06 269 VAL A O 1
ATOM 2059 N N . LEU A 1 270 ? 26.698 8.665 -11.313 1.00 89.44 270 LEU A N 1
ATOM 2060 C CA . LEU A 1 270 ? 27.340 7.347 -11.280 1.00 89.44 270 LEU A CA 1
ATOM 2061 C C . LEU A 1 270 ? 28.755 7.380 -11.872 1.00 89.44 270 LEU A C 1
ATOM 2063 O O . LEU A 1 270 ? 29.690 6.858 -11.263 1.00 89.44 270 LEU A O 1
ATOM 2067 N N . ASP A 1 271 ? 28.933 8.037 -13.019 1.00 92.56 271 ASP A N 1
ATOM 2068 C CA . ASP A 1 271 ? 30.237 8.162 -13.673 1.00 92.56 271 ASP A CA 1
ATOM 2069 C C . ASP A 1 271 ? 31.246 8.932 -12.799 1.00 92.56 271 ASP A C 1
ATOM 2071 O O . ASP A 1 271 ? 32.340 8.439 -12.512 1.00 92.56 271 ASP A O 1
ATOM 2075 N N . ARG A 1 272 ? 30.842 10.092 -12.253 1.00 93.38 272 ARG A N 1
ATOM 2076 C CA . ARG A 1 272 ? 31.679 10.896 -11.339 1.00 93.38 272 ARG A CA 1
ATOM 2077 C C . ARG A 1 272 ? 32.024 10.174 -10.038 1.00 93.38 272 ARG A C 1
ATOM 2079 O O . ARG A 1 272 ? 33.090 10.419 -9.477 1.00 93.38 272 ARG A O 1
ATOM 2086 N N . SER A 1 273 ? 31.151 9.290 -9.564 1.00 90.69 273 SER A N 1
ATOM 2087 C CA . SER A 1 273 ? 31.382 8.459 -8.378 1.00 90.69 273 SER A CA 1
ATOM 2088 C C . SER A 1 273 ? 32.263 7.231 -8.650 1.00 90.69 273 SER A C 1
ATOM 2090 O O . SER A 1 273 ? 32.494 6.442 -7.737 1.00 90.69 273 SER A O 1
ATOM 2092 N N . GLY A 1 274 ? 32.762 7.043 -9.879 1.00 91.94 274 GLY A N 1
ATOM 2093 C CA . GLY A 1 274 ? 33.574 5.881 -10.257 1.00 91.94 274 GLY A CA 1
ATOM 2094 C C . GLY A 1 274 ? 32.762 4.595 -10.445 1.00 91.94 274 GLY A C 1
ATOM 2095 O O . GLY A 1 274 ? 33.329 3.509 -10.565 1.00 91.94 274 GLY A O 1
ATOM 2096 N N . LEU A 1 275 ? 31.433 4.701 -10.503 1.00 90.06 275 LEU A N 1
ATOM 2097 C CA . LEU A 1 275 ? 30.485 3.604 -10.693 1.00 90.06 275 LEU A CA 1
ATOM 2098 C C . LEU A 1 275 ? 30.142 3.424 -12.182 1.00 90.06 275 LEU A C 1
ATOM 2100 O O . LEU A 1 275 ? 28.984 3.281 -12.572 1.00 90.06 275 LEU A O 1
ATOM 2104 N N . THR A 1 276 ? 31.171 3.410 -13.029 1.00 91.19 276 THR A N 1
ATOM 2105 C CA . THR A 1 276 ? 31.051 3.423 -14.500 1.00 91.19 276 THR A CA 1
ATOM 2106 C C . THR A 1 276 ? 30.255 2.242 -15.064 1.00 91.19 276 THR A C 1
ATOM 2108 O O . THR A 1 276 ? 29.526 2.390 -16.042 1.00 91.19 276 THR A O 1
ATOM 2111 N N . HIS A 1 277 ? 30.334 1.069 -14.433 1.00 89.50 277 HIS A N 1
ATOM 2112 C CA . HIS A 1 277 ? 29.565 -0.114 -14.827 1.00 89.50 277 HIS A CA 1
ATOM 2113 C C . HIS A 1 277 ? 28.056 0.063 -14.606 1.00 89.50 277 HIS A C 1
ATOM 2115 O O . HIS A 1 277 ? 27.267 -0.337 -15.460 1.00 89.50 277 HIS A O 1
ATOM 2121 N N . TYR A 1 278 ? 27.649 0.708 -13.508 1.00 86.81 278 TYR A N 1
ATOM 2122 C CA . TYR A 1 278 ? 26.249 1.056 -13.273 1.00 86.81 278 TYR A CA 1
ATOM 2123 C C . TYR A 1 278 ? 25.788 2.138 -14.251 1.00 86.81 278 TYR A C 1
ATOM 2125 O O . TYR A 1 278 ? 24.728 1.988 -14.850 1.00 86.81 278 TYR A O 1
ATOM 2133 N N . ALA A 1 279 ? 26.605 3.169 -14.499 1.00 89.56 279 ALA A N 1
ATOM 2134 C CA . ALA A 1 279 ? 26.302 4.197 -15.500 1.00 89.56 279 ALA A CA 1
ATOM 2135 C C . ALA A 1 279 ? 26.069 3.588 -16.898 1.00 89.56 279 ALA A C 1
ATOM 2137 O O . ALA A 1 279 ? 25.098 3.926 -17.579 1.00 89.56 279 ALA A O 1
ATOM 2138 N N . ALA A 1 280 ? 26.920 2.638 -17.303 1.00 90.25 280 ALA A N 1
ATOM 2139 C CA . ALA A 1 280 ? 26.784 1.906 -18.559 1.00 90.25 280 ALA A CA 1
ATOM 2140 C C . ALA A 1 280 ? 25.518 1.036 -18.596 1.00 90.25 280 ALA A C 1
ATOM 2142 O O . ALA A 1 280 ? 24.825 1.008 -19.612 1.00 90.25 280 ALA A O 1
ATOM 2143 N N . TRP A 1 281 ? 25.186 0.356 -17.494 1.00 88.00 281 TRP A N 1
ATOM 2144 C CA . TRP A 1 281 ? 23.959 -0.436 -17.390 1.00 88.00 281 TRP A CA 1
ATOM 2145 C C . TRP A 1 281 ? 22.703 0.436 -17.522 1.00 88.00 281 TRP A C 1
ATOM 2147 O O . TRP A 1 281 ? 21.839 0.134 -18.347 1.00 88.00 281 TRP A O 1
ATOM 2157 N N . VAL A 1 282 ? 22.634 1.551 -16.781 1.00 86.81 282 VAL A N 1
ATOM 2158 C CA . VAL A 1 282 ? 21.514 2.507 -16.844 1.00 86.81 282 VAL A CA 1
ATOM 2159 C C . VAL A 1 282 ? 21.373 3.042 -18.261 1.00 86.81 282 VAL A C 1
ATOM 2161 O O . VAL A 1 282 ? 20.281 3.018 -18.825 1.00 86.81 282 VAL A O 1
ATOM 2164 N N . SER A 1 283 ? 22.489 3.429 -18.882 1.00 90.75 283 SER A N 1
ATOM 2165 C CA . SER A 1 283 ? 22.513 3.900 -20.268 1.00 90.75 283 SER A CA 1
ATOM 2166 C C . SER A 1 283 ? 22.027 2.843 -21.262 1.00 90.75 283 SER A C 1
ATOM 2168 O O . SER A 1 283 ? 21.276 3.161 -22.179 1.00 90.75 283 SER A O 1
ATOM 2170 N N . GLY A 1 284 ? 22.396 1.573 -21.080 1.00 88.12 284 GLY A N 1
ATOM 2171 C CA . GLY A 1 284 ? 21.952 0.482 -21.952 1.00 88.12 284 GLY A CA 1
ATOM 2172 C C . GLY A 1 284 ? 20.455 0.174 -21.839 1.00 88.12 284 GLY A C 1
ATOM 2173 O O . GLY A 1 284 ? 19.803 -0.114 -22.847 1.00 88.12 284 GLY A O 1
ATOM 2174 N N . MET A 1 285 ? 19.909 0.249 -20.625 1.00 85.38 285 MET A N 1
ATOM 2175 C CA . MET A 1 285 ? 18.498 -0.022 -20.343 1.00 85.38 285 MET A CA 1
ATOM 2176 C C . MET A 1 285 ? 17.598 1.154 -20.737 1.00 85.38 285 MET A C 1
ATOM 2178 O O . MET A 1 285 ? 16.615 0.977 -21.454 1.00 85.38 285 MET A O 1
ATOM 2182 N N . ALA A 1 286 ? 17.941 2.354 -20.278 1.00 85.62 286 ALA A N 1
ATOM 2183 C CA . ALA A 1 286 ? 17.078 3.526 -20.330 1.00 85.62 286 ALA A CA 1
ATOM 2184 C C . ALA A 1 286 ? 17.478 4.524 -21.430 1.00 85.62 286 ALA A C 1
ATOM 2186 O O . ALA A 1 286 ? 16.656 5.327 -21.863 1.00 85.62 286 ALA A O 1
ATOM 2187 N N . GLY A 1 287 ? 18.695 4.431 -21.975 1.00 83.75 287 GLY A N 1
ATOM 2188 C CA . GLY A 1 287 ? 19.188 5.363 -22.993 1.00 83.75 287 GLY A CA 1
ATOM 2189 C C . GLY A 1 287 ? 18.396 5.337 -24.300 1.00 83.75 287 GLY A C 1
ATOM 2190 O O . GLY A 1 287 ? 18.274 6.364 -24.946 1.00 83.75 287 GLY A O 1
ATOM 2191 N N . ARG A 1 288 ? 17.768 4.212 -24.667 1.00 82.19 288 ARG A N 1
ATOM 2192 C CA . ARG A 1 288 ? 16.860 4.158 -25.835 1.00 82.19 288 ARG A CA 1
ATOM 2193 C C . ARG A 1 288 ? 15.487 4.791 -25.590 1.00 82.19 288 ARG A C 1
ATOM 2195 O O . ARG A 1 288 ? 14.736 4.965 -26.547 1.00 82.19 288 ARG A O 1
ATOM 2202 N N . CYS A 1 289 ? 15.150 5.058 -24.332 1.00 84.94 289 CYS A N 1
ATOM 2203 C CA . CYS A 1 289 ? 13.896 5.682 -23.917 1.00 84.94 289 CYS A CA 1
ATOM 2204 C C . CYS A 1 289 ? 14.083 7.182 -23.679 1.00 84.94 289 CYS A C 1
ATOM 2206 O O . CYS A 1 289 ? 13.230 7.979 -24.052 1.00 84.94 289 CYS A O 1
ATOM 2208 N N . PHE A 1 290 ? 15.206 7.542 -23.052 1.00 85.38 290 PHE A N 1
ATOM 2209 C CA . PHE A 1 290 ? 15.446 8.869 -22.483 1.00 85.38 290 PHE A CA 1
ATOM 2210 C C . PHE A 1 290 ? 16.659 9.579 -23.065 1.00 85.38 290 PHE A C 1
ATOM 2212 O O . PHE A 1 290 ? 16.727 10.802 -23.011 1.00 85.38 290 PHE A O 1
ATOM 2219 N N . GLY A 1 291 ? 17.616 8.830 -23.617 1.00 66.06 291 GLY A N 1
ATOM 2220 C CA . GLY A 1 291 ? 18.732 9.411 -24.343 1.00 66.06 291 GLY A CA 1
ATOM 2221 C C . GLY A 1 291 ? 18.185 9.959 -25.646 1.00 66.06 291 GLY A C 1
ATOM 2222 O O . GLY A 1 291 ? 17.849 9.180 -26.538 1.00 66.06 291 GLY A O 1
ATOM 2223 N N . GLY A 1 292 ? 18.033 11.283 -25.720 1.00 61.72 292 GLY A N 1
ATOM 2224 C CA . GLY A 1 292 ? 17.575 11.961 -26.924 1.00 61.72 292 GLY A CA 1
ATOM 2225 C C . GLY A 1 292 ? 18.335 11.408 -28.122 1.00 61.72 292 GLY A C 1
ATOM 2226 O O . GLY A 1 292 ? 19.557 11.528 -28.201 1.00 61.72 292 GLY A O 1
ATOM 2227 N N . VAL A 1 293 ? 17.629 10.738 -29.031 1.00 49.91 293 VAL A N 1
ATOM 2228 C CA . VAL A 1 293 ? 18.206 10.454 -30.339 1.00 49.91 293 VAL A CA 1
ATOM 2229 C C . VAL A 1 293 ? 18.384 11.832 -30.970 1.00 49.91 293 VAL A C 1
ATOM 2231 O O . VAL A 1 293 ? 17.384 12.542 -31.086 1.00 49.91 293 VAL A O 1
ATOM 2234 N N . PRO A 1 294 ? 19.606 12.269 -31.320 1.00 46.16 294 PRO A N 1
ATOM 2235 C CA . PRO A 1 294 ? 19.752 13.504 -32.070 1.00 46.16 294 PRO A CA 1
ATOM 2236 C C . PRO A 1 294 ? 18.903 13.368 -33.337 1.00 46.16 294 PRO A C 1
ATOM 2238 O O . PRO A 1 294 ? 19.082 12.409 -34.096 1.00 46.16 294 PRO A O 1
ATOM 2241 N N . GLU A 1 295 ? 17.965 14.301 -33.530 1.00 46.66 295 GLU A N 1
ATOM 2242 C CA . GLU A 1 295 ? 16.963 14.311 -34.611 1.00 46.66 295 GLU A CA 1
ATOM 2243 C C . GLU A 1 295 ? 17.576 14.237 -36.029 1.00 46.66 295 GLU A C 1
ATOM 2245 O O . GLU A 1 295 ? 16.865 14.017 -37.003 1.00 46.66 295 GLU A O 1
ATOM 2250 N N . ASP A 1 296 ? 18.903 14.301 -36.154 1.00 43.28 296 ASP A N 1
ATOM 2251 C CA . ASP A 1 296 ? 19.649 14.328 -37.414 1.00 43.28 296 ASP A CA 1
ATOM 2252 C C . ASP A 1 296 ? 20.127 12.957 -37.942 1.00 43.28 296 ASP A C 1
ATOM 2254 O O . ASP A 1 296 ? 20.970 12.907 -38.837 1.00 43.28 296 ASP A O 1
ATOM 2258 N N . SER A 1 297 ? 19.641 11.824 -37.420 1.00 38.91 297 SER A N 1
ATOM 2259 C CA . SER A 1 297 ? 20.112 10.486 -37.860 1.00 38.91 297 SER A CA 1
ATOM 2260 C C . SER A 1 297 ? 19.069 9.594 -38.549 1.00 38.91 297 SER A C 1
ATOM 2262 O O . SER A 1 297 ? 19.355 8.436 -38.853 1.00 38.91 297 SER A O 1
ATOM 2264 N N . ALA A 1 298 ? 17.901 10.144 -38.891 1.00 36.44 298 ALA A N 1
ATOM 2265 C CA . ALA A 1 298 ? 16.962 9.537 -39.837 1.00 36.44 298 ALA A CA 1
ATOM 2266 C C . ALA A 1 298 ? 17.023 10.274 -41.189 1.00 36.44 298 ALA A C 1
ATOM 2268 O O . ALA A 1 298 ? 16.139 11.059 -41.528 1.00 36.44 298 ALA A O 1
ATOM 2269 N N . GLY A 1 299 ? 18.101 10.024 -41.934 1.00 38.03 299 GLY A N 1
ATOM 2270 C CA . GLY A 1 299 ? 18.282 10.397 -43.339 1.00 38.03 299 GLY A CA 1
ATOM 2271 C C . GLY A 1 299 ? 18.733 9.192 -44.147 1.00 38.03 299 GLY A C 1
ATOM 2272 O O . GLY A 1 299 ? 19.645 8.487 -43.660 1.00 38.03 299 GLY A O 1
#

Foldseek 3Di:
DDDDDDDPPPDDDDPDPDDDVLLVLLQPAAQPDDLVSLLSLVVQLVVCVVVVVLSSNLSSLLSLLRLLLDPVSLVSCVVSVNLQVLLVCLPPPDPSSVSNLVSNLVSLLVCLQVDDLVPLVCLVVLVVCLQRNLLRDVSNVQSSLVSLLNNCVVDVVSLLVCLVVLVLVSLLSNCVRDLDLVSLLSSLQSLQSSCPDQCVSNVVSCLVVVCSLLSLLVSCVVCVPPLSSLLSSLLSLLCQQVRCPVHDCSLVSNVVSPSLVSLVSSLVVCVVVVVNVVSVVSCVRRCVSRVDPPPPPPD

pLDDT: mean 91.12, std 13.45, range [36.44, 98.75]

Solvent-accessible surface area (backbone atoms only — not comparable to full-atom values): 16379 Å² total; per-residue (Å²): 140,84,85,82,81,82,82,79,79,79,76,75,80,80,75,79,80,74,81,53,72,66,53,56,48,30,72,69,47,39,61,89,58,52,70,66,54,50,49,52,45,51,52,47,34,54,51,19,56,77,70,64,36,55,72,54,22,34,42,30,13,47,23,44,17,44,20,18,62,32,74,67,28,34,50,49,33,47,79,66,51,43,54,60,65,46,44,76,48,65,85,51,96,50,77,52,52,44,46,27,45,55,23,38,44,51,18,49,20,57,42,33,65,64,59,59,51,85,50,66,82,49,50,63,53,52,55,49,50,33,67,57,38,18,67,76,35,67,65,25,33,53,22,34,52,54,36,54,45,46,24,38,74,65,38,70,68,47,31,54,51,39,47,77,69,47,45,64,59,50,53,42,50,36,47,71,65,43,77,49,64,70,58,42,35,51,52,35,51,44,51,40,61,60,56,74,51,64,56,91,71,42,52,63,56,45,64,76,43,52,65,48,56,47,52,52,47,49,56,41,66,77,39,73,82,43,59,68,39,43,52,40,45,51,49,35,53,26,48,52,34,60,67,33,62,96,42,83,61,61,46,56,51,46,52,72,63,38,49,34,61,51,51,54,49,49,34,53,51,29,43,75,70,70,37,48,70,59,24,51,50,51,46,69,67,26,28,84,66,41,48,78,74,69,86,85,74,87,123